Protein AF-A0A9X3L5N3-F1 (afdb_monomer)

Organism: NCBI:txid126157

Foldseek 3Di:
DDDDDDDDDDDDDDPDDDDDDDDDDDDDDDDDPVVVVVVVVVVVVVVVVVVVVVVVVVVVVVVVVVVVVVVVVVVPDDDPDPDDPPPDPPPPQQKKFFQAWWFFFADADPPGDTPDIDGGQDIWGFPDWDQDPVGIWTFTDPDPPDIGITGPVRIGSDRDDDPDFQKKFFQAWWFFFAADDPPGDGPDIDGHGFIWTFDAWDQDPVRWIWTFTAHPVRDTGITTPVRIDTD

InterPro domains:
  IPR003646 SH3-like domain, bacterial-type [PF08239] (101-156)
  IPR003646 SH3-like domain, bacterial-type [PF08239] (174-225)
  IPR003646 SH3-like domain, bacterial-type [PS51781] (91-159)
  IPR003646 SH3-like domain, bacterial-type [PS51781] (164-231)
  IPR003646 SH3-like domain, bacterial-type [SM00287] (92-159)
  IPR003646 SH3-like domain, bacterial-type [SM00287] (164-231)
  IPR052354 Bacterial Cell Wall Dynamics Protein [PTHR34408] (85-225)

Radius of gyration: 33.22 Å; Cα contacts (8 Å, |Δi|>4): 343; chains: 1; bounding box: 112×78×60 Å

Mean predicted aligned error: 18.9 Å

Nearest PDB structures (foldseek):
  6biq-assembly4_C  TM=4.479E-01  e=6.828E-06  Trichomonas vaginalis
  6hq9-assembly1_A  TM=6.298E-01  e=2.154E-01  Homo sapiens
  6hq9-assembly2_B  TM=6.489E-01  e=4.400E-01  Homo sapiens
  7r0w-assembly1_V  TM=5.333E-01  e=2.641E-01  Synechocystis
  7syx-assembly1_F  TM=2.865E-01  e=2.047E-01  Oryctolagus cuniculus

Sequence (231 aa):
MKKKLLATVGAVLGLSLLLTINAPTSTKADSNLLLASVEWVQAQLSPLQTKVTSLEKQLAAQDATIKQLQKAVAEGGNVVVTPPTTEPSTETPAVVYTTTSAKVHSGATRNYKVLSTIAANKGLTVIGQHKGADGVWYRVEVSSTVKGWIFSNDVSTTKPSEFIPSKVVTKQATNVRKGATTNYKSLETVAKGSTLTYLGSFKNANGETWYNVQTPKGTKGWVLSTLTEVK

pLDDT: mean 76.38, std 22.47, range [32.06, 98.5]

Solvent-accessible surface area (backbone atoms only — not comparable to full-atom values): 13998 Å² total; per-residue (Å²): 138,90,89,80,89,85,88,84,89,81,83,89,80,82,85,79,83,85,79,88,79,86,78,87,84,89,80,92,78,84,89,56,72,69,59,55,51,50,52,52,50,48,63,63,43,52,63,51,52,52,48,49,58,51,51,53,53,50,51,54,52,49,51,54,50,51,54,52,51,54,52,54,65,74,68,73,70,89,76,85,73,73,72,78,82,73,73,76,80,78,74,75,62,63,44,36,17,22,74,41,74,28,60,25,11,72,37,83,46,90,87,37,60,74,76,46,75,44,57,53,67,40,78,32,46,39,81,48,72,46,81,49,97,94,46,47,21,35,31,30,48,81,48,100,87,43,68,31,17,33,51,50,88,47,38,33,76,60,78,71,79,78,89,71,63,55,26,32,36,25,75,38,70,44,53,32,11,73,37,73,50,89,85,38,59,71,76,45,78,43,56,53,68,41,71,25,39,43,73,48,73,48,68,37,98,87,70,49,49,20,33,32,31,32,41,92,88,65,55,70,28,16,34,54,44,92,48,37,44,79,73

Structure (mmCIF, N/CA/C/O backbone):
data_AF-A0A9X3L5N3-F1
#
_entry.id   AF-A0A9X3L5N3-F1
#
loop_
_atom_site.group_PDB
_atom_site.id
_atom_site.type_symbol
_atom_site.label_atom_id
_atom_site.label_alt_id
_atom_site.label_comp_id
_atom_site.label_asym_id
_atom_site.label_entity_id
_atom_site.label_seq_id
_atom_site.pdbx_PDB_ins_code
_atom_site.Cartn_x
_atom_site.Cartn_y
_atom_site.Cartn_z
_atom_site.occupancy
_atom_site.B_iso_or_equiv
_atom_site.auth_seq_id
_atom_site.auth_comp_id
_atom_site.auth_asym_id
_atom_site.auth_atom_id
_atom_site.pdbx_PDB_model_num
ATOM 1 N N . MET A 1 1 ? 91.039 -6.178 -18.180 1.00 40.31 1 MET A N 1
ATOM 2 C CA . MET A 1 1 ? 90.194 -5.218 -17.431 1.00 40.31 1 MET A CA 1
ATOM 3 C C . MET A 1 1 ? 89.165 -5.994 -16.618 1.00 40.31 1 MET A C 1
ATOM 5 O O . MET A 1 1 ? 88.685 -7.016 -17.084 1.00 40.31 1 MET A O 1
ATOM 9 N N . LYS A 1 2 ? 88.924 -5.566 -15.374 1.00 43.56 2 LYS A N 1
ATOM 10 C CA . LYS A 1 2 ? 88.042 -6.196 -14.374 1.00 43.56 2 LYS A CA 1
ATOM 11 C C . LYS A 1 2 ? 86.585 -5.739 -14.540 1.00 43.56 2 LYS A C 1
ATOM 13 O O . LYS A 1 2 ? 86.388 -4.589 -14.924 1.00 43.56 2 LYS A O 1
ATOM 18 N N . LYS A 1 3 ? 85.658 -6.577 -14.040 1.00 37.59 3 LYS A N 1
ATOM 19 C CA . LYS A 1 3 ? 84.393 -6.304 -13.294 1.00 37.59 3 LYS A CA 1
ATOM 20 C C . LYS A 1 3 ? 83.224 -7.101 -13.892 1.00 37.59 3 LYS A C 1
ATOM 22 O O . LYS A 1 3 ? 83.106 -7.128 -15.102 1.00 37.59 3 LYS A O 1
ATOM 27 N N . LYS A 1 4 ? 82.270 -7.681 -13.161 1.00 38.84 4 LYS A N 1
ATOM 28 C CA . LYS A 1 4 ? 82.084 -8.228 -11.797 1.00 38.84 4 LYS A CA 1
ATOM 29 C C . LYS A 1 4 ? 80.662 -8.852 -11.834 1.00 38.84 4 LYS A C 1
ATOM 31 O O . LYS A 1 4 ? 79.849 -8.440 -12.650 1.00 38.84 4 LYS A O 1
ATOM 36 N N . LEU A 1 5 ? 80.414 -9.837 -10.970 1.00 42.66 5 LEU A N 1
ATOM 37 C CA . LEU A 1 5 ? 79.157 -10.571 -10.740 1.00 42.66 5 LEU A CA 1
ATOM 38 C C . LEU A 1 5 ? 77.890 -9.692 -10.607 1.00 42.66 5 LEU A C 1
ATOM 40 O O . LEU A 1 5 ? 78.001 -8.577 -10.107 1.00 42.66 5 LEU A O 1
ATOM 44 N N . LEU A 1 6 ? 76.697 -10.257 -10.866 1.00 33.88 6 LEU A N 1
ATOM 45 C CA . LEU A 1 6 ? 75.734 -10.643 -9.809 1.00 33.88 6 LEU A CA 1
ATOM 46 C C . LEU A 1 6 ? 74.521 -11.427 -10.355 1.00 33.88 6 LEU A C 1
ATOM 48 O O . LEU A 1 6 ? 73.944 -11.086 -11.381 1.00 33.88 6 LEU A O 1
ATOM 52 N N . ALA A 1 7 ? 74.153 -12.473 -9.615 1.00 40.75 7 ALA A N 1
ATOM 53 C CA . ALA A 1 7 ? 72.951 -13.282 -9.767 1.00 40.75 7 ALA A CA 1
ATOM 54 C C . ALA A 1 7 ? 71.719 -12.575 -9.179 1.00 40.75 7 ALA A C 1
ATOM 56 O O . ALA A 1 7 ? 71.846 -11.789 -8.238 1.00 40.75 7 ALA A O 1
ATOM 57 N N . THR A 1 8 ? 70.519 -12.923 -9.645 1.00 33.66 8 THR A N 1
ATOM 58 C CA . THR A 1 8 ? 69.309 -12.808 -8.819 1.00 33.66 8 THR A CA 1
ATOM 59 C C . THR A 1 8 ? 68.267 -13.842 -9.225 1.00 33.66 8 THR A C 1
ATOM 61 O O . THR A 1 8 ? 67.919 -14.008 -10.389 1.00 33.66 8 THR A O 1
ATOM 64 N N . VAL A 1 9 ? 67.846 -14.572 -8.200 1.00 35.25 9 VAL A N 1
ATOM 65 C CA . VAL A 1 9 ? 66.869 -15.652 -8.154 1.00 35.25 9 VAL A CA 1
ATOM 66 C C . VAL A 1 9 ? 65.458 -15.064 -8.216 1.00 35.25 9 VAL A C 1
ATOM 68 O O . VAL A 1 9 ? 65.175 -14.085 -7.533 1.00 35.25 9 VAL A O 1
ATOM 71 N N . GLY A 1 10 ? 64.562 -15.695 -8.973 1.00 33.81 10 GLY A N 1
ATOM 72 C CA . GLY A 1 10 ? 63.120 -15.456 -8.914 1.00 33.81 10 GLY A CA 1
ATOM 73 C C . GLY A 1 10 ? 62.388 -16.780 -9.101 1.00 33.81 10 GLY A C 1
ATOM 74 O O . GLY A 1 10 ? 62.382 -17.333 -10.194 1.00 33.81 10 GLY A O 1
ATOM 75 N N . ALA A 1 11 ? 61.874 -17.323 -8.001 1.00 34.25 11 ALA A N 1
ATOM 76 C CA . ALA A 1 11 ? 61.362 -18.679 -7.877 1.00 34.25 11 ALA A CA 1
ATOM 77 C C . ALA A 1 11 ? 60.021 -18.917 -8.593 1.00 34.25 11 ALA A C 1
ATOM 79 O O . ALA A 1 11 ? 59.138 -18.063 -8.642 1.00 34.25 11 ALA A O 1
ATOM 80 N N . VAL A 1 12 ? 59.892 -20.149 -9.080 1.00 39.22 12 VAL A N 1
ATOM 81 C CA . VAL A 1 12 ? 58.689 -20.818 -9.578 1.00 39.22 12 VAL A CA 1
ATOM 82 C C . VAL A 1 12 ? 57.703 -21.050 -8.432 1.00 39.22 12 VAL A C 1
ATOM 84 O O . VAL A 1 12 ? 58.060 -21.718 -7.470 1.00 39.22 12 VAL A O 1
ATOM 87 N N . LEU A 1 13 ? 56.453 -20.603 -8.579 1.00 33.28 13 LEU A N 1
ATOM 88 C CA . LEU A 1 13 ? 55.283 -21.186 -7.905 1.00 33.28 13 LEU A CA 1
ATOM 89 C C . LEU A 1 13 ? 54.068 -21.114 -8.846 1.00 33.28 13 LEU A C 1
ATOM 91 O O . LEU A 1 13 ? 53.154 -20.314 -8.670 1.00 33.28 13 LEU A O 1
ATOM 95 N N . GLY A 1 14 ? 54.078 -21.950 -9.885 1.00 34.94 14 GLY A N 1
ATOM 96 C CA . GLY A 1 14 ? 52.872 -22.272 -10.645 1.00 34.94 14 GLY A CA 1
ATOM 97 C C . GLY A 1 14 ? 52.07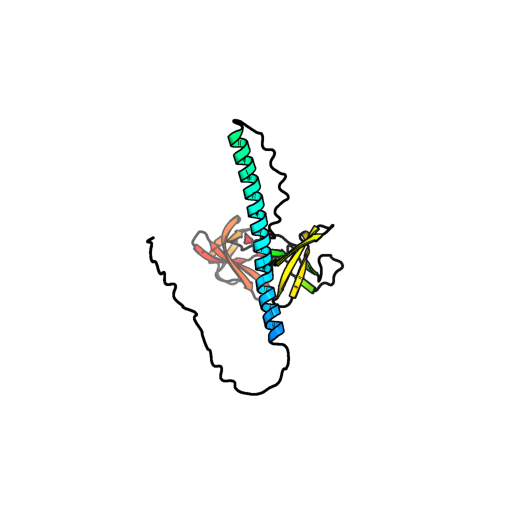8 -23.332 -9.886 1.00 34.94 14 GLY A C 1
ATOM 98 O O . GLY A 1 14 ? 52.455 -24.503 -9.894 1.00 34.94 14 GLY A O 1
ATOM 99 N N . LEU A 1 15 ? 51.001 -22.926 -9.212 1.00 33.75 15 LEU A N 1
ATOM 100 C CA . LEU A 1 15 ? 50.034 -23.839 -8.600 1.00 33.75 15 LEU A CA 1
ATOM 101 C C . LEU A 1 15 ? 49.315 -24.614 -9.722 1.00 33.75 15 LEU A C 1
ATOM 103 O O . LEU A 1 15 ? 48.380 -24.115 -10.344 1.00 33.75 15 LEU A O 1
ATOM 107 N N . SER A 1 16 ? 49.780 -25.825 -10.018 1.00 38.81 16 SER A N 1
ATOM 108 C CA . SER A 1 16 ? 49.109 -26.762 -10.921 1.00 38.81 16 SER A CA 1
ATOM 109 C C . SER A 1 16 ? 48.146 -27.619 -10.101 1.00 38.81 16 SER A C 1
ATOM 111 O O . SER A 1 16 ? 48.544 -28.569 -9.433 1.00 38.81 16 SER A O 1
ATOM 113 N N . LEU A 1 17 ? 46.862 -27.258 -10.117 1.00 33.38 17 LEU A N 1
ATOM 114 C CA . LEU A 1 17 ? 45.804 -28.053 -9.500 1.00 33.38 17 LEU A CA 1
ATOM 115 C C . LEU A 1 17 ? 45.248 -29.035 -10.545 1.00 33.38 17 LEU A C 1
ATOM 117 O O . LEU A 1 17 ? 44.394 -28.683 -11.356 1.00 33.38 17 LEU A O 1
ATOM 121 N N . LEU A 1 18 ? 45.767 -30.264 -10.548 1.00 38.31 18 LEU A N 1
ATOM 122 C CA . LEU A 1 18 ? 45.193 -31.398 -11.276 1.00 38.31 18 LEU A CA 1
ATOM 123 C C . LEU A 1 18 ? 44.013 -31.959 -10.467 1.00 38.31 18 LEU A C 1
ATOM 125 O O . LEU A 1 18 ? 44.212 -32.525 -9.396 1.00 38.31 18 LEU A O 1
ATOM 129 N N . LEU A 1 19 ? 42.791 -31.810 -10.981 1.00 32.56 19 LEU A N 1
ATOM 130 C CA . LEU A 1 19 ? 41.595 -32.478 -10.458 1.00 32.56 19 LEU A CA 1
ATOM 131 C C . LEU A 1 19 ? 41.229 -33.634 -11.394 1.00 32.56 19 LEU A C 1
ATOM 133 O O . LEU A 1 19 ? 40.809 -33.420 -12.530 1.00 32.56 19 LEU A O 1
ATOM 137 N N . THR A 1 20 ? 41.399 -34.866 -10.920 1.00 36.16 20 THR A N 1
ATOM 138 C CA . THR A 1 20 ? 40.907 -36.078 -11.581 1.00 36.16 20 THR A CA 1
ATOM 139 C C . THR A 1 20 ? 39.416 -36.252 -11.283 1.00 36.16 20 THR A C 1
ATOM 141 O O . THR A 1 20 ? 39.016 -36.441 -10.136 1.00 36.16 20 THR A O 1
ATOM 144 N N . ILE A 1 21 ? 38.574 -36.187 -12.317 1.00 40.00 21 ILE A N 1
ATOM 145 C CA . ILE A 1 21 ? 37.133 -36.452 -12.215 1.00 40.00 21 ILE A CA 1
ATOM 146 C C . ILE A 1 21 ? 36.821 -37.879 -12.678 1.00 40.00 21 ILE A C 1
ATOM 148 O O . ILE A 1 21 ? 36.990 -38.224 -13.844 1.00 40.00 21 ILE A O 1
ATOM 152 N N . ASN A 1 22 ? 36.346 -38.707 -11.747 1.00 39.34 22 ASN A N 1
ATOM 153 C CA . ASN A 1 22 ? 35.725 -39.999 -12.036 1.00 39.34 22 ASN A CA 1
ATOM 154 C C . ASN A 1 22 ? 34.299 -39.749 -12.556 1.00 39.34 22 ASN A C 1
ATOM 156 O O . ASN A 1 22 ? 33.473 -39.190 -11.834 1.00 39.34 22 ASN A O 1
ATOM 160 N N . ALA A 1 23 ? 33.998 -40.160 -13.789 1.00 32.06 23 ALA A N 1
ATOM 161 C CA . ALA A 1 23 ? 32.665 -40.036 -14.379 1.00 32.06 23 ALA A CA 1
ATOM 162 C C . ALA A 1 23 ? 31.867 -41.348 -14.243 1.00 32.06 23 ALA A C 1
ATOM 164 O O . ALA A 1 23 ? 32.373 -42.392 -14.661 1.00 32.06 23 ALA A O 1
ATOM 165 N N . PRO A 1 24 ? 30.610 -41.337 -13.756 1.00 32.31 24 PRO A N 1
ATOM 166 C CA . PRO A 1 24 ? 29.646 -42.360 -14.129 1.00 32.31 24 PRO A CA 1
ATOM 167 C C . PRO A 1 24 ? 29.115 -42.058 -15.537 1.00 32.31 24 PRO A C 1
ATOM 169 O O . PRO A 1 24 ? 28.752 -40.931 -15.876 1.00 32.31 24 PRO A O 1
ATOM 172 N N . THR A 1 25 ? 29.114 -43.081 -16.381 1.00 46.72 25 THR A N 1
ATOM 173 C CA . THR A 1 25 ? 28.708 -43.014 -17.782 1.00 46.72 25 THR A CA 1
ATOM 174 C C . THR A 1 25 ? 27.193 -42.983 -17.966 1.00 46.72 25 THR A C 1
ATOM 176 O O . THR A 1 25 ? 26.470 -43.731 -17.314 1.00 46.72 25 THR A O 1
ATOM 179 N N . SER A 1 26 ? 26.795 -42.272 -19.026 1.00 43.69 26 SER A N 1
ATOM 180 C CA . SER A 1 26 ? 25.607 -42.498 -19.864 1.00 43.69 26 SER A CA 1
ATOM 181 C C . SER A 1 26 ? 24.351 -41.681 -19.536 1.00 43.69 26 SER A C 1
ATOM 183 O O . SER A 1 26 ? 23.516 -42.055 -18.721 1.00 43.69 26 SER A O 1
ATOM 185 N N . THR A 1 27 ? 24.154 -40.588 -20.276 1.00 38.34 27 THR A N 1
ATOM 186 C CA . THR A 1 27 ? 23.177 -40.535 -21.386 1.00 38.34 27 THR A CA 1
ATOM 187 C C . THR A 1 27 ? 23.422 -39.273 -22.226 1.00 38.34 27 THR A C 1
ATOM 189 O O . THR A 1 27 ? 23.754 -38.214 -21.703 1.00 38.34 27 THR A O 1
ATOM 192 N N . LYS A 1 28 ? 23.359 -39.419 -23.554 1.00 49.09 28 LYS A N 1
ATOM 193 C CA . LYS A 1 28 ? 23.751 -38.413 -24.554 1.00 49.09 28 LYS A CA 1
ATOM 194 C C . LYS A 1 28 ? 22.892 -37.142 -24.509 1.00 49.09 28 LYS A C 1
ATOM 196 O O . LYS A 1 28 ? 21.680 -37.213 -24.682 1.00 49.09 28 LYS A O 1
ATOM 201 N N . ALA A 1 29 ? 23.560 -35.993 -24.441 1.00 38.66 29 ALA A N 1
ATOM 202 C CA . ALA A 1 29 ? 23.128 -34.728 -25.031 1.00 38.66 29 ALA A CA 1
ATOM 203 C C . ALA A 1 29 ? 24.388 -34.064 -25.601 1.00 38.66 29 ALA A 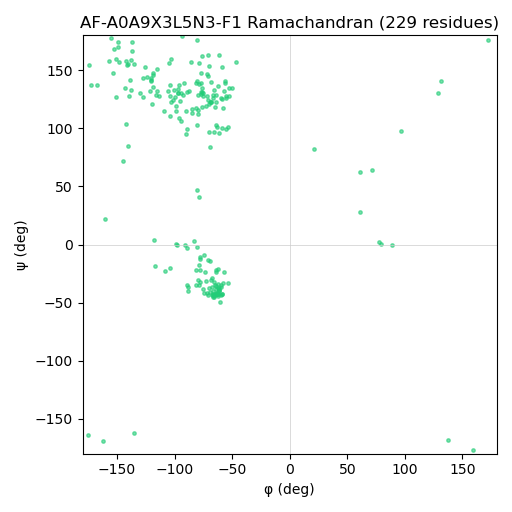C 1
ATOM 205 O O . ALA A 1 29 ? 25.099 -33.319 -24.927 1.00 38.66 29 ALA A O 1
ATOM 206 N N . ASP A 1 30 ? 24.726 -34.465 -26.823 1.00 47.56 30 ASP A N 1
ATOM 207 C CA . ASP A 1 30 ? 25.913 -34.009 -27.527 1.00 47.56 30 ASP A CA 1
ATOM 208 C C . ASP A 1 30 ? 25.780 -32.519 -27.894 1.00 47.56 30 ASP A C 1
ATOM 210 O O . ASP A 1 30 ? 24.737 -32.050 -28.351 1.00 47.56 30 ASP A O 1
ATOM 214 N N . SER A 1 31 ? 26.894 -31.795 -27.739 1.00 43.38 31 SER A N 1
ATOM 215 C CA . SER A 1 31 ? 27.199 -30.475 -28.320 1.00 43.38 31 SER A CA 1
ATOM 216 C C . SER A 1 31 ? 26.467 -29.228 -27.786 1.00 43.38 31 SER A C 1
ATOM 218 O O . SER A 1 31 ? 25.810 -28.533 -28.549 1.00 43.38 31 SER A O 1
ATOM 220 N N . ASN A 1 32 ? 26.665 -28.846 -26.510 1.00 47.66 32 ASN A N 1
ATOM 221 C CA . ASN A 1 32 ? 26.596 -27.412 -26.136 1.00 47.66 32 ASN A CA 1
ATOM 222 C C . ASN A 1 32 ? 27.271 -26.971 -24.815 1.00 47.66 32 ASN A C 1
ATOM 224 O O . ASN A 1 32 ? 26.932 -25.929 -24.261 1.00 47.66 32 ASN A O 1
ATOM 228 N N . LEU A 1 33 ? 28.239 -27.719 -24.276 1.00 47.22 33 LEU A N 1
ATOM 229 C CA . LEU A 1 33 ? 28.876 -27.334 -23.001 1.00 47.22 33 LEU A CA 1
ATOM 230 C C . LEU A 1 33 ? 29.923 -26.215 -23.149 1.00 47.22 33 LEU A C 1
ATOM 232 O O . LEU A 1 33 ? 30.071 -25.381 -22.255 1.00 47.22 33 LEU A 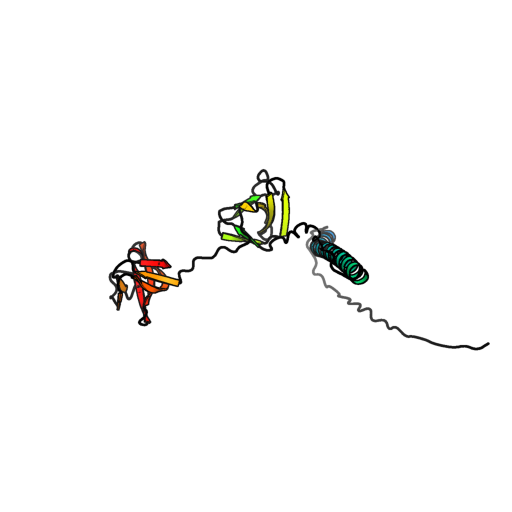O 1
ATOM 236 N N . LEU A 1 34 ? 30.621 -26.159 -24.289 1.00 44.66 34 LEU A N 1
ATOM 237 C CA . LEU A 1 34 ? 31.645 -25.139 -24.548 1.00 44.66 34 LEU A CA 1
ATOM 238 C C . LEU A 1 34 ? 31.040 -23.766 -24.880 1.00 44.66 34 LEU A C 1
ATOM 240 O O . LEU A 1 34 ? 31.544 -22.757 -24.399 1.00 44.66 34 LEU A O 1
ATOM 244 N N . LEU A 1 35 ? 29.937 -23.716 -25.633 1.00 45.53 35 LEU A N 1
ATOM 245 C CA . LEU A 1 35 ? 29.289 -22.453 -26.005 1.00 45.53 35 LEU A CA 1
ATOM 246 C C . LEU A 1 35 ? 28.528 -21.837 -24.823 1.00 45.53 35 LEU A C 1
ATOM 248 O O . LEU A 1 35 ? 28.676 -20.647 -24.565 1.00 45.53 35 LEU A O 1
ATOM 252 N N . ALA A 1 36 ? 27.816 -22.656 -24.036 1.00 46.75 36 ALA A N 1
ATOM 253 C CA . ALA A 1 36 ? 27.128 -22.195 -22.828 1.00 46.75 36 ALA A CA 1
ATOM 254 C C . ALA A 1 36 ? 28.102 -21.642 -21.769 1.00 46.75 36 ALA A C 1
ATOM 256 O O . ALA A 1 36 ? 27.780 -20.674 -21.085 1.00 46.75 36 ALA A O 1
ATOM 257 N N . SER A 1 37 ? 29.312 -22.209 -21.662 1.00 56.59 37 SER A N 1
ATOM 258 C CA . SER A 1 37 ? 30.355 -21.694 -20.762 1.00 56.59 37 SER A CA 1
ATOM 259 C C . SER A 1 37 ? 30.910 -20.347 -21.239 1.00 56.59 37 SER A C 1
ATOM 261 O O . SER A 1 37 ? 31.096 -19.443 -20.429 1.00 56.59 37 SER A O 1
ATOM 263 N N . VAL A 1 38 ? 31.133 -20.173 -22.547 1.00 60.59 38 VAL A N 1
ATOM 264 C CA . VAL A 1 38 ? 31.649 -18.916 -23.120 1.00 60.59 38 VAL A CA 1
ATOM 265 C C . VAL A 1 38 ? 30.600 -17.803 -23.082 1.00 60.59 38 VAL A C 1
ATOM 267 O O . VAL A 1 38 ? 30.926 -16.692 -22.676 1.00 60.59 38 VAL A O 1
ATOM 270 N N . GLU A 1 39 ? 29.341 -18.080 -23.425 1.00 60.44 39 GLU A N 1
ATOM 271 C CA . GLU A 1 39 ? 28.262 -17.083 -23.364 1.00 60.44 39 GLU A CA 1
ATOM 272 C C . GLU A 1 39 ? 27.936 -16.667 -21.924 1.00 60.44 39 GLU A C 1
ATOM 274 O O . GLU A 1 39 ? 27.696 -15.486 -21.664 1.00 60.44 39 GLU A O 1
ATOM 279 N N . TRP A 1 40 ? 27.993 -17.601 -20.967 1.00 64.06 40 TRP A N 1
ATOM 280 C CA . TRP A 1 40 ? 27.810 -17.290 -19.548 1.00 64.06 40 TRP A CA 1
ATOM 281 C C . TRP A 1 40 ? 28.944 -16.416 -19.004 1.00 64.0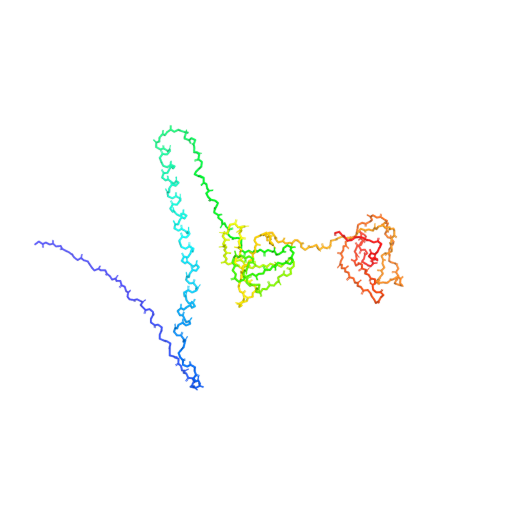6 40 TRP A C 1
ATOM 283 O O . TRP A 1 40 ? 28.683 -15.403 -18.351 1.00 64.06 40 TRP A O 1
ATOM 293 N N . VAL A 1 41 ? 30.198 -16.753 -19.322 1.00 61.03 41 VAL A N 1
ATOM 294 C CA . VAL A 1 41 ? 31.360 -15.932 -18.948 1.00 61.03 41 VAL A CA 1
ATOM 295 C C . VAL A 1 41 ? 31.274 -14.553 -19.613 1.00 61.03 41 VAL A C 1
ATOM 297 O O . VAL A 1 41 ? 31.459 -13.538 -18.942 1.00 61.03 41 VAL A O 1
ATOM 300 N N . GLN A 1 42 ? 30.888 -14.479 -20.888 1.00 57.94 42 GLN A N 1
ATOM 301 C CA . GLN A 1 42 ? 30.711 -13.214 -21.607 1.00 57.94 42 GLN A CA 1
ATOM 302 C C . GLN A 1 42 ? 29.585 -12.353 -21.008 1.00 57.94 42 GLN A C 1
ATOM 304 O O . GLN A 1 42 ? 29.713 -11.127 -20.922 1.00 57.94 42 GLN A O 1
ATOM 309 N N . ALA A 1 43 ? 28.505 -12.975 -20.526 1.00 61.31 43 ALA A N 1
ATOM 310 C CA . ALA A 1 43 ? 27.424 -12.291 -19.818 1.00 61.31 43 ALA A CA 1
ATOM 311 C C . ALA A 1 43 ? 27.859 -11.732 -18.451 1.00 61.31 43 ALA A C 1
ATOM 313 O O . ALA A 1 43 ? 27.327 -10.709 -18.023 1.00 61.31 43 ALA A O 1
ATOM 314 N N . GLN A 1 44 ? 28.839 -12.353 -17.785 1.00 54.81 44 GLN A N 1
ATOM 315 C CA . GLN A 1 44 ? 29.455 -11.821 -16.560 1.00 54.81 44 GLN A CA 1
ATOM 316 C C . GLN A 1 44 ? 30.507 -10.733 -16.854 1.00 54.81 44 GLN A C 1
ATOM 318 O O . GLN A 1 44 ? 30.665 -9.800 -16.066 1.00 54.81 44 GLN A O 1
ATOM 323 N N . LEU A 1 45 ? 31.197 -10.804 -18.000 1.00 54.66 45 LEU A N 1
ATOM 324 C CA . LEU A 1 45 ? 32.198 -9.815 -18.422 1.00 54.66 45 LEU A CA 1
ATOM 325 C C . LEU A 1 45 ? 31.598 -8.529 -19.002 1.00 54.66 45 LEU A C 1
ATOM 327 O O . LEU A 1 45 ? 32.145 -7.455 -18.761 1.00 54.66 45 LEU A O 1
ATOM 331 N N . SER A 1 46 ? 30.476 -8.597 -19.722 1.00 65.19 46 SER A N 1
ATOM 332 C CA . SER A 1 46 ? 29.880 -7.418 -20.384 1.00 65.19 46 SER A CA 1
ATOM 333 C C . SER A 1 46 ? 29.529 -6.277 -19.402 1.00 65.19 46 SER A C 1
ATOM 335 O O . SER A 1 46 ? 29.846 -5.114 -19.683 1.00 65.19 46 SER A O 1
ATOM 337 N N . PRO A 1 47 ? 28.944 -6.553 -18.213 1.00 66.06 47 PRO A N 1
ATOM 338 C CA . PRO A 1 47 ? 28.713 -5.526 -17.196 1.00 66.06 47 PRO A CA 1
ATOM 339 C C . PRO A 1 47 ? 30.011 -4.936 -16.635 1.00 66.06 47 PRO A C 1
ATOM 341 O O . PRO A 1 47 ? 30.060 -3.747 -16.323 1.00 66.06 47 PRO A O 1
ATOM 344 N N . LEU A 1 48 ? 31.067 -5.746 -16.509 1.00 67.12 48 LEU A N 1
ATOM 345 C CA . LEU A 1 48 ? 32.370 -5.288 -16.026 1.00 67.12 48 LEU A CA 1
ATOM 346 C C . LEU A 1 48 ? 33.071 -4.413 -17.069 1.00 67.12 48 LEU A C 1
ATOM 348 O O . LEU A 1 48 ? 33.569 -3.352 -16.712 1.00 67.12 48 LEU A O 1
ATOM 352 N N . GLN A 1 49 ? 33.022 -4.782 -18.349 1.00 64.69 49 GLN A N 1
ATOM 353 C CA . GLN A 1 49 ? 33.530 -3.963 -19.457 1.00 64.69 49 GLN A CA 1
ATOM 354 C C . GLN A 1 49 ? 32.826 -2.603 -19.512 1.00 64.69 49 GLN A C 1
ATOM 356 O O . GLN A 1 49 ? 33.480 -1.571 -19.614 1.00 64.69 49 GLN A O 1
ATOM 361 N N . THR A 1 50 ? 31.503 -2.587 -19.324 1.00 65.81 50 THR A N 1
ATOM 362 C CA . THR A 1 50 ? 30.720 -1.341 -19.269 1.00 65.81 50 THR A CA 1
ATOM 363 C C . THR A 1 50 ? 31.154 -0.448 -18.101 1.00 65.81 50 THR A C 1
ATOM 365 O O . THR A 1 50 ? 31.315 0.763 -18.263 1.00 65.81 50 THR A O 1
ATOM 368 N N . LYS A 1 51 ? 31.384 -1.038 -16.919 1.00 70.56 51 LYS A N 1
ATOM 369 C CA . LYS A 1 51 ? 31.901 -0.307 -15.753 1.00 70.56 51 LYS A CA 1
ATOM 370 C C . LYS A 1 51 ? 33.307 0.236 -15.998 1.00 70.56 51 LYS A C 1
ATOM 372 O O . LYS A 1 51 ? 33.559 1.381 -15.645 1.00 70.56 51 LYS A O 1
ATOM 377 N N . VAL A 1 52 ? 34.192 -0.545 -16.617 1.00 75.19 52 VAL A N 1
ATOM 378 C CA . VAL A 1 52 ? 35.557 -0.113 -16.958 1.00 75.19 52 VAL A CA 1
ATOM 379 C C . VAL A 1 52 ? 35.518 1.086 -17.903 1.00 75.19 52 VAL A C 1
ATOM 381 O O . VAL A 1 52 ? 36.089 2.118 -17.568 1.00 75.19 52 VAL A O 1
ATOM 384 N N . THR A 1 53 ? 34.742 1.031 -18.989 1.00 67.62 53 THR A N 1
ATOM 385 C CA . THR A 1 53 ? 34.592 2.172 -19.912 1.00 67.62 53 THR A CA 1
ATOM 386 C C . THR A 1 53 ? 34.019 3.415 -19.218 1.00 67.62 53 THR A C 1
ATOM 388 O O . THR A 1 53 ? 34.420 4.543 -19.506 1.00 67.62 53 THR A O 1
ATOM 391 N N . SER A 1 54 ? 33.097 3.236 -18.266 1.00 67.44 54 SER A N 1
ATOM 392 C CA . SER A 1 54 ? 32.561 4.345 -17.468 1.00 67.44 54 SER A CA 1
ATOM 393 C C . SER A 1 54 ? 33.611 4.959 -16.536 1.00 67.44 54 SER A C 1
ATOM 395 O O . SER A 1 54 ? 33.690 6.183 -16.431 1.00 67.44 54 SER A O 1
ATOM 397 N N . LEU A 1 55 ? 34.411 4.129 -15.863 1.00 74.44 55 LEU A N 1
ATOM 398 C CA . LEU A 1 55 ? 35.480 4.577 -14.967 1.00 74.44 55 LEU A CA 1
ATOM 399 C C . LEU A 1 55 ? 36.600 5.283 -15.742 1.00 74.44 55 LEU A C 1
ATOM 401 O O . LEU A 1 55 ? 37.075 6.328 -15.307 1.00 74.44 55 LEU A O 1
ATOM 405 N N . GLU A 1 56 ? 36.968 4.775 -16.919 1.00 71.94 56 GLU A N 1
ATOM 406 C CA . GLU A 1 56 ? 37.932 5.418 -17.823 1.00 71.94 56 GLU A CA 1
ATOM 407 C C . GLU A 1 56 ? 37.451 6.809 -18.254 1.00 71.94 56 GLU A C 1
ATOM 409 O O . GLU A 1 56 ? 38.212 7.779 -18.208 1.00 71.94 56 GLU A O 1
ATOM 414 N N . LYS A 1 57 ? 36.162 6.944 -18.595 1.00 71.44 57 LYS A N 1
ATOM 415 C CA . LYS A 1 57 ? 35.564 8.246 -18.924 1.00 71.44 57 LYS A CA 1
ATOM 416 C C . LYS A 1 57 ? 35.575 9.205 -17.726 1.00 71.44 57 LYS A C 1
ATOM 418 O O . LYS A 1 57 ? 35.812 10.399 -17.910 1.00 71.44 57 LYS A O 1
ATOM 423 N N . GLN A 1 58 ? 35.340 8.705 -16.511 1.00 68.88 58 GLN A N 1
ATOM 424 C CA . GLN A 1 58 ? 35.423 9.513 -15.288 1.00 68.88 58 GLN A CA 1
ATOM 425 C C . GLN A 1 58 ? 36.852 9.981 -15.000 1.00 68.88 58 GLN A C 1
ATOM 427 O O . GLN A 1 58 ? 37.045 11.153 -14.677 1.00 68.88 58 GLN A O 1
ATOM 432 N N . LEU A 1 59 ? 37.846 9.106 -15.164 1.00 70.31 59 LEU A N 1
ATOM 433 C CA . LEU A 1 59 ? 39.252 9.456 -14.968 1.00 70.31 59 LEU A CA 1
ATOM 434 C C . LEU A 1 59 ? 39.698 10.529 -15.974 1.00 70.31 59 LEU A C 1
ATOM 436 O O . LEU A 1 59 ? 40.298 11.526 -15.583 1.00 70.31 59 LEU A O 1
ATOM 440 N N . ALA A 1 60 ? 39.296 10.400 -17.243 1.00 71.25 60 ALA A N 1
ATOM 441 C CA . ALA A 1 60 ? 39.577 11.403 -18.272 1.00 71.25 60 ALA A CA 1
ATOM 442 C C . ALA A 1 60 ? 38.954 12.780 -17.955 1.00 71.25 60 ALA A C 1
ATOM 444 O O . ALA A 1 60 ? 39.567 13.819 -18.210 1.00 71.25 60 ALA A O 1
ATOM 445 N N . ALA A 1 61 ? 37.752 12.806 -17.370 1.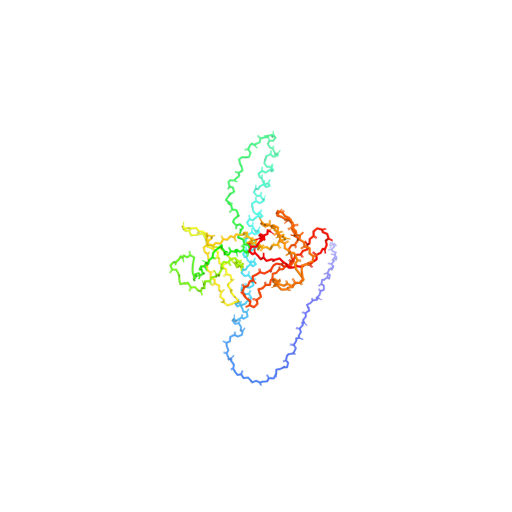00 69.75 61 ALA A N 1
ATOM 446 C CA . ALA A 1 61 ? 37.105 14.046 -16.937 1.00 69.75 61 ALA A CA 1
ATOM 447 C C . ALA A 1 61 ? 37.800 14.679 -15.714 1.00 69.75 61 ALA A C 1
ATOM 449 O O . ALA A 1 61 ? 37.932 15.906 -15.636 1.00 69.75 61 ALA A O 1
ATOM 450 N N . GLN A 1 62 ? 38.285 13.858 -14.776 1.00 67.88 62 GLN A N 1
ATOM 451 C CA . GLN A 1 62 ? 39.078 14.333 -13.639 1.00 67.88 62 GLN A CA 1
ATOM 452 C C . GLN A 1 62 ? 40.420 14.912 -14.092 1.00 67.88 62 GLN A C 1
ATOM 454 O O . GLN A 1 62 ? 40.771 16.009 -13.664 1.00 67.88 62 GLN A O 1
ATOM 459 N N . ASP A 1 63 ? 41.116 14.256 -15.021 1.00 69.44 63 ASP A N 1
ATOM 460 C CA . ASP A 1 63 ? 42.375 14.756 -15.586 1.00 69.44 63 ASP A CA 1
ATOM 461 C C . ASP A 1 63 ? 42.198 16.095 -16.310 1.00 69.44 63 ASP A C 1
ATOM 463 O O . ASP A 1 63 ? 43.038 16.992 -16.193 1.00 69.44 63 ASP A O 1
ATOM 467 N N . ALA A 1 64 ? 41.090 16.268 -17.037 1.00 69.25 64 ALA A N 1
ATOM 468 C CA . ALA A 1 64 ? 40.755 17.543 -17.668 1.00 69.25 64 ALA A CA 1
ATOM 469 C C . ALA A 1 64 ? 40.527 18.651 -16.624 1.00 69.25 64 ALA A C 1
ATOM 471 O O . ALA A 1 64 ? 41.031 19.764 -16.784 1.00 69.25 64 ALA A O 1
ATOM 472 N N . THR A 1 65 ? 39.838 18.324 -15.528 1.00 68.69 65 THR A N 1
ATOM 473 C CA . THR A 1 65 ? 39.589 19.248 -14.411 1.00 68.69 65 THR A CA 1
ATOM 474 C C . THR A 1 65 ? 40.891 19.625 -13.705 1.00 68.69 65 THR A C 1
ATOM 476 O O . THR A 1 65 ? 41.145 20.802 -13.462 1.00 68.69 65 THR A O 1
ATOM 479 N N . ILE A 1 66 ? 41.759 18.650 -13.426 1.00 70.19 66 ILE A N 1
ATOM 480 C CA . ILE A 1 66 ? 43.058 18.882 -12.783 1.00 70.19 66 ILE A CA 1
ATOM 481 C C . ILE A 1 66 ? 43.935 19.778 -13.662 1.00 70.19 66 ILE A C 1
ATOM 483 O O . ILE A 1 66 ? 44.499 20.744 -13.154 1.00 70.19 66 ILE A O 1
ATOM 487 N N . LYS A 1 67 ? 44.000 19.536 -14.978 1.00 71.88 67 LYS A N 1
ATOM 488 C CA . LYS A 1 67 ? 44.746 20.399 -15.914 1.00 71.88 67 LYS A CA 1
ATOM 489 C C . LYS A 1 67 ? 44.206 21.830 -15.947 1.00 71.88 67 LYS A C 1
ATOM 491 O O . LYS A 1 67 ? 44.988 22.777 -16.007 1.00 71.88 67 LYS A O 1
ATOM 496 N N . GLN A 1 68 ? 42.885 22.001 -15.885 1.00 64.00 68 GLN A N 1
ATOM 497 C CA . GLN A 1 68 ? 42.258 23.324 -15.811 1.00 64.00 68 GLN A CA 1
ATOM 498 C C . GLN A 1 68 ? 42.569 24.038 -14.489 1.00 64.00 68 GLN A C 1
ATOM 500 O O . GLN A 1 68 ? 42.926 25.214 -14.508 1.00 64.00 68 GLN A O 1
ATOM 505 N N . LEU A 1 69 ? 42.507 23.332 -13.356 1.00 63.56 69 LEU A N 1
ATOM 506 C CA . LEU A 1 69 ? 42.870 23.879 -12.046 1.00 63.56 69 LEU A CA 1
ATOM 507 C C . LEU A 1 69 ? 44.360 24.243 -11.975 1.00 63.56 69 LEU A C 1
ATOM 509 O O . LEU A 1 69 ? 44.702 25.317 -11.491 1.00 63.56 69 LEU A O 1
ATOM 513 N N . GLN A 1 70 ? 45.246 23.400 -12.510 1.00 63.53 70 GLN A N 1
ATOM 514 C CA . GLN A 1 70 ? 46.685 23.678 -12.587 1.00 63.53 70 GLN A CA 1
ATOM 515 C C . GLN A 1 70 ? 46.984 24.926 -13.425 1.00 63.53 70 GLN A C 1
ATOM 517 O O . GLN A 1 70 ? 47.816 25.742 -13.031 1.00 63.53 70 GLN A O 1
ATOM 522 N N . LYS A 1 71 ? 46.271 25.115 -14.543 1.00 61.16 71 LYS A N 1
ATOM 523 C CA . LYS A 1 71 ? 46.375 26.326 -15.365 1.00 61.16 71 LYS A CA 1
ATOM 524 C C . LYS A 1 71 ? 45.890 27.573 -14.612 1.00 61.16 71 LYS A C 1
ATOM 526 O O . LYS A 1 71 ? 46.573 28.590 -14.626 1.00 61.16 71 LYS A O 1
ATOM 531 N N . ALA A 1 72 ? 44.770 27.475 -13.895 1.00 54.12 72 ALA A N 1
ATOM 532 C CA . ALA A 1 72 ? 44.228 28.578 -13.098 1.00 54.12 72 ALA A CA 1
ATOM 533 C C . ALA A 1 72 ? 45.139 28.981 -11.920 1.00 54.12 72 ALA A C 1
ATOM 535 O O . ALA A 1 72 ? 45.206 30.155 -11.563 1.00 54.12 72 ALA A O 1
ATOM 536 N N . VAL A 1 73 ? 45.867 28.024 -11.333 1.00 56.91 73 VAL A N 1
ATOM 537 C CA . VAL A 1 73 ? 46.853 28.287 -10.269 1.00 56.91 73 VAL A CA 1
ATOM 538 C C . VAL A 1 73 ? 48.121 28.957 -10.819 1.00 56.91 73 VAL A C 1
ATOM 540 O O . VAL A 1 73 ? 48.715 29.778 -10.124 1.00 56.91 73 VAL A O 1
ATOM 543 N N . ALA A 1 74 ? 48.517 28.671 -12.065 1.00 58.78 74 ALA A N 1
ATOM 544 C CA . ALA A 1 74 ? 49.681 29.288 -12.711 1.00 58.78 74 ALA A CA 1
ATOM 545 C C . ALA A 1 74 ? 49.457 30.755 -13.139 1.00 58.78 74 ALA A C 1
ATOM 547 O O . ALA A 1 74 ? 50.425 31.502 -13.265 1.00 58.78 74 ALA A O 1
ATOM 548 N N . GLU A 1 75 ? 48.205 31.176 -13.347 1.00 57.56 75 GLU A N 1
ATOM 549 C CA . GLU A 1 75 ? 47.853 32.503 -13.886 1.00 57.56 75 GLU A CA 1
ATOM 550 C C . GLU A 1 75 ? 47.449 33.538 -12.811 1.00 57.56 75 GLU A C 1
ATOM 552 O O . GLU A 1 75 ? 47.193 34.691 -13.143 1.00 57.56 75 GLU A O 1
ATOM 557 N N . GLY A 1 76 ? 47.452 33.178 -11.520 1.00 51.00 76 GLY A N 1
ATOM 558 C CA . GLY A 1 76 ? 47.388 34.145 -10.415 1.00 51.00 76 GLY A CA 1
ATOM 559 C C . GLY A 1 76 ? 46.130 35.028 -10.358 1.00 51.00 76 GLY A C 1
ATOM 560 O O . GLY A 1 76 ? 46.248 36.248 -10.379 1.00 51.00 76 GLY A O 1
ATOM 561 N N . GLY A 1 77 ? 44.937 34.438 -10.192 1.00 44.91 77 GLY A N 1
ATOM 562 C CA . GLY A 1 77 ? 43.743 35.150 -9.696 1.00 44.91 77 GLY A CA 1
ATOM 563 C C . GLY A 1 77 ? 42.465 35.008 -10.535 1.00 44.91 77 GLY A C 1
ATOM 564 O O . GLY A 1 77 ? 42.469 35.216 -11.740 1.00 44.91 77 GLY A O 1
ATOM 565 N N . ASN A 1 78 ? 41.368 34.666 -9.840 1.00 48.28 78 ASN A N 1
ATOM 566 C CA . ASN A 1 78 ? 39.948 34.622 -10.231 1.00 48.28 78 ASN A CA 1
ATOM 567 C C . ASN A 1 78 ? 39.610 34.536 -11.729 1.00 48.28 78 ASN A C 1
ATOM 569 O O . ASN A 1 78 ? 39.146 35.494 -12.346 1.00 48.28 78 ASN A O 1
ATOM 573 N N . VAL A 1 79 ? 39.669 33.316 -12.260 1.00 40.53 79 VAL A N 1
ATOM 574 C CA . VAL A 1 79 ? 38.906 32.948 -13.454 1.00 40.53 79 VAL A CA 1
ATOM 575 C C . VAL A 1 79 ? 37.508 32.530 -13.002 1.00 40.53 79 VAL A C 1
ATOM 577 O O . VAL A 1 79 ? 37.351 31.550 -12.273 1.00 40.53 79 VAL A O 1
ATOM 580 N N . VAL A 1 80 ? 36.483 33.274 -13.424 1.00 50.41 80 VAL A N 1
ATOM 581 C CA . VAL A 1 80 ? 35.088 32.818 -13.364 1.00 50.41 80 VAL A CA 1
ATOM 582 C C . VAL A 1 80 ? 34.989 31.575 -14.244 1.00 50.41 80 VAL A C 1
ATOM 584 O O . VAL A 1 80 ? 34.858 31.655 -15.464 1.00 50.41 80 VAL A O 1
ATOM 587 N N . VAL A 1 81 ? 35.103 30.410 -13.611 1.00 38.78 81 VAL A N 1
ATOM 588 C CA . VAL A 1 81 ? 34.749 29.119 -14.191 1.00 38.78 81 VAL A CA 1
ATOM 589 C C . VAL A 1 81 ? 33.254 29.154 -14.470 1.00 38.78 81 VAL A C 1
ATOM 591 O O . VAL A 1 81 ? 32.434 28.984 -13.571 1.00 38.78 81 VAL A O 1
ATOM 594 N N . THR A 1 82 ? 32.880 29.379 -15.727 1.00 36.59 82 THR A N 1
ATOM 595 C CA . THR A 1 82 ? 31.619 28.809 -16.190 1.00 36.59 82 THR A CA 1
ATOM 596 C C . THR A 1 82 ? 31.818 27.295 -16.146 1.00 36.59 82 THR A C 1
ATOM 598 O O . THR A 1 82 ? 32.763 26.795 -16.763 1.00 36.59 82 THR A O 1
ATOM 601 N N . PRO A 1 83 ? 31.031 26.556 -15.342 1.00 44.47 83 PRO A N 1
ATOM 602 C CA . PRO A 1 83 ? 31.161 25.111 -15.286 1.00 44.47 83 PRO A CA 1
ATOM 603 C C . PRO A 1 83 ? 30.994 24.566 -16.709 1.00 44.47 83 PRO A C 1
ATOM 605 O O . PRO A 1 83 ? 30.123 25.061 -17.435 1.00 44.47 83 PRO A O 1
ATOM 608 N N . PRO A 1 84 ? 31.797 23.573 -17.138 1.00 39.72 84 PRO A N 1
ATOM 609 C CA . PRO A 1 84 ? 31.460 22.840 -18.348 1.00 39.72 84 PRO A CA 1
ATOM 610 C C . PRO A 1 84 ? 30.024 22.363 -18.156 1.00 39.72 84 PRO A C 1
ATOM 612 O O . PRO A 1 84 ? 29.698 21.827 -17.097 1.00 39.72 84 PRO A O 1
ATOM 615 N N . THR A 1 85 ? 29.145 22.648 -19.116 1.00 40.09 85 THR A N 1
ATOM 616 C CA . THR A 1 85 ? 27.761 22.186 -19.072 1.00 40.09 85 THR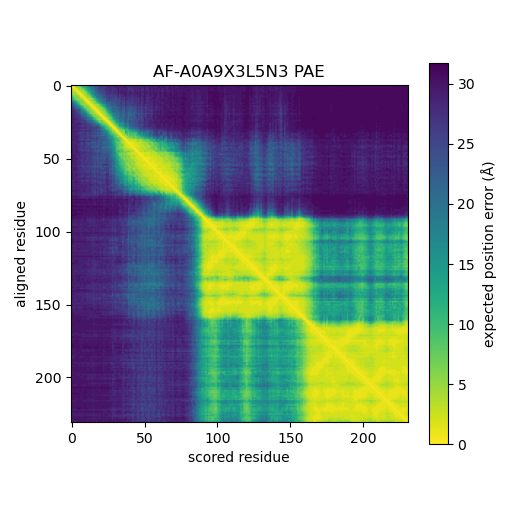 A CA 1
ATOM 617 C C . THR A 1 85 ? 27.786 20.677 -18.881 1.00 40.09 85 THR A C 1
ATOM 619 O O . THR A 1 85 ? 28.078 19.925 -19.807 1.00 40.09 85 THR A O 1
ATOM 622 N N . THR A 1 86 ? 27.546 20.254 -17.642 1.00 37.47 86 THR A N 1
ATOM 623 C CA . THR A 1 86 ? 27.370 18.869 -17.249 1.00 37.47 86 THR A CA 1
ATOM 624 C C . THR A 1 86 ? 26.193 18.349 -18.055 1.00 37.47 86 THR A C 1
ATOM 626 O O . THR A 1 86 ? 25.040 18.616 -17.716 1.00 37.47 86 THR A O 1
ATOM 629 N N . GLU A 1 87 ? 26.457 17.617 -19.138 1.00 38.94 87 GLU A N 1
ATOM 630 C CA . GLU A 1 87 ? 25.467 16.658 -19.602 1.00 38.94 87 GLU A CA 1
ATOM 631 C C . GLU A 1 87 ? 25.163 15.747 -18.408 1.00 38.94 87 GLU A C 1
ATOM 633 O O . GLU A 1 87 ? 26.100 15.227 -17.790 1.00 38.94 87 GLU A O 1
ATOM 638 N N . PRO A 1 88 ? 23.886 15.600 -18.017 1.00 35.69 88 PRO A N 1
ATOM 639 C CA . PRO A 1 88 ? 23.525 14.857 -16.827 1.00 35.69 88 PRO A CA 1
ATOM 640 C C . PRO A 1 88 ? 24.067 13.438 -16.965 1.00 35.69 88 PRO A C 1
ATOM 642 O O . PRO A 1 88 ? 23.673 12.698 -17.867 1.00 35.69 88 PRO A O 1
ATOM 645 N N . SER A 1 89 ? 24.966 13.051 -16.062 1.00 40.59 89 SER A N 1
ATOM 646 C CA . SER A 1 89 ? 25.252 11.651 -15.786 1.00 40.59 89 SER A CA 1
ATOM 647 C C . SER A 1 89 ? 23.922 11.002 -15.422 1.00 40.59 89 SER A C 1
ATOM 649 O O . SER A 1 89 ? 23.408 11.189 -14.322 1.00 40.59 89 SER A O 1
ATOM 651 N N . THR A 1 90 ? 23.317 10.318 -16.392 1.00 45.00 90 THR A N 1
ATOM 652 C CA . THR A 1 90 ? 22.085 9.562 -16.208 1.00 45.00 90 THR A CA 1
ATOM 653 C C . THR A 1 90 ? 22.400 8.367 -15.327 1.00 45.00 90 THR A C 1
ATOM 655 O O . THR A 1 90 ? 22.702 7.282 -15.824 1.00 45.00 90 THR A O 1
ATOM 658 N N . GLU A 1 91 ? 22.389 8.582 -14.019 1.00 62.00 91 GLU A N 1
ATOM 659 C CA . GLU A 1 91 ? 22.412 7.503 -13.050 1.00 62.00 91 GLU A CA 1
ATOM 660 C C . GLU A 1 91 ? 21.114 6.710 -13.243 1.00 62.00 91 GLU A C 1
ATOM 662 O O . GLU A 1 91 ? 20.015 7.173 -12.931 1.00 62.00 91 GLU A O 1
ATOM 667 N N . THR A 1 92 ? 21.218 5.551 -13.894 1.00 74.94 92 THR A N 1
ATOM 668 C CA . THR A 1 92 ? 20.071 4.669 -14.091 1.00 74.94 92 THR A CA 1
ATOM 669 C C . THR A 1 92 ? 19.612 4.188 -12.712 1.00 74.94 92 THR A C 1
ATOM 671 O O . THR A 1 92 ? 20.422 3.608 -11.987 1.00 74.94 92 THR A O 1
ATOM 674 N N . PRO A 1 93 ? 18.342 4.410 -12.322 1.00 84.12 93 PRO A N 1
ATOM 675 C CA . PRO A 1 93 ? 17.860 3.995 -11.010 1.00 84.12 93 PRO A CA 1
ATOM 676 C C . PRO A 1 93 ? 17.960 2.476 -10.891 1.00 84.12 93 PRO A C 1
ATOM 678 O O . PRO A 1 93 ? 17.576 1.787 -11.824 1.00 84.12 93 PRO A O 1
ATOM 681 N N . ALA A 1 94 ? 18.435 1.943 -9.763 1.00 87.00 94 ALA A N 1
ATOM 682 C CA . ALA A 1 94 ? 18.573 0.493 -9.576 1.00 87.00 94 ALA A CA 1
ATOM 683 C C . ALA A 1 94 ? 17.217 -0.236 -9.496 1.00 87.00 94 ALA A C 1
ATOM 685 O O . ALA A 1 94 ? 17.095 -1.397 -9.889 1.00 87.00 94 ALA A O 1
ATOM 686 N N . VAL A 1 95 ? 16.191 0.445 -8.979 1.00 90.31 95 VAL A N 1
ATOM 687 C CA . VAL A 1 95 ? 14.831 -0.080 -8.821 1.00 90.31 95 VAL A CA 1
ATOM 688 C C . VAL A 1 95 ? 13.828 1.004 -9.193 1.00 90.31 95 VAL A C 1
ATOM 690 O O . VAL A 1 95 ? 14.013 2.175 -8.860 1.00 90.31 95 VAL A O 1
ATOM 693 N N . VAL A 1 96 ? 12.746 0.598 -9.850 1.00 92.50 96 VAL A N 1
ATOM 694 C CA . VAL A 1 96 ? 11.580 1.444 -10.123 1.00 92.50 96 VAL A CA 1
ATOM 695 C C . VAL A 1 96 ? 10.313 0.772 -9.619 1.00 92.50 96 VAL A C 1
ATOM 697 O O . VAL A 1 96 ? 10.238 -0.451 -9.536 1.00 92.50 96 VAL A O 1
ATOM 700 N N . TYR A 1 97 ? 9.309 1.569 -9.286 1.00 92.75 97 TYR A N 1
ATOM 701 C CA . TYR A 1 97 ? 8.050 1.118 -8.720 1.00 92.75 97 TYR A CA 1
ATOM 702 C C . TYR A 1 97 ? 6.887 1.544 -9.594 1.00 92.75 97 TYR A C 1
ATOM 704 O O . TYR A 1 97 ? 6.783 2.708 -9.964 1.00 92.75 97 TYR A O 1
ATOM 712 N N . THR A 1 98 ? 5.984 0.627 -9.902 1.00 91.75 98 THR A N 1
ATOM 713 C CA . THR A 1 98 ? 4.778 0.950 -10.667 1.00 91.75 98 THR A CA 1
ATOM 714 C C . THR A 1 98 ? 3.851 1.867 -9.867 1.00 91.75 98 THR A C 1
ATOM 716 O O . THR A 1 98 ? 3.527 1.582 -8.715 1.00 91.75 98 THR A O 1
ATOM 719 N N . THR A 1 99 ? 3.413 2.982 -10.457 1.00 86.56 99 THR A N 1
ATOM 720 C CA . THR A 1 99 ? 2.480 3.922 -9.798 1.00 86.56 99 THR A CA 1
ATOM 721 C C . THR A 1 99 ? 1.030 3.450 -9.908 1.00 86.56 99 THR A C 1
ATOM 723 O O . THR A 1 99 ? 0.232 3.605 -8.988 1.00 86.56 99 THR A O 1
ATOM 726 N N . THR A 1 100 ? 0.702 2.816 -11.031 1.00 89.31 100 THR A N 1
ATOM 727 C CA . THR A 1 100 ? -0.574 2.153 -11.326 1.00 89.31 100 THR A CA 1
ATOM 728 C C . THR A 1 100 ? -0.283 0.789 -11.962 1.00 89.31 100 THR A C 1
ATOM 730 O O . THR A 1 100 ? 0.831 0.282 -11.836 1.00 89.31 100 THR A O 1
ATOM 733 N N . SER A 1 101 ? -1.242 0.153 -12.645 1.00 92.06 101 SER A N 1
ATOM 734 C CA . SER A 1 101 ? -0.884 -1.009 -13.463 1.00 92.06 101 SER A CA 1
ATOM 735 C C . SER A 1 101 ? -0.056 -0.565 -14.670 1.00 92.06 101 SER A C 1
ATOM 737 O O . SER A 1 101 ? -0.539 0.225 -15.481 1.00 92.06 101 SER A O 1
ATOM 739 N N . ALA A 1 102 ? 1.145 -1.110 -14.826 1.00 94.38 102 ALA A N 1
ATOM 740 C CA . ALA A 1 102 ? 2.049 -0.745 -15.909 1.00 94.38 102 ALA A CA 1
ATOM 741 C C . ALA A 1 102 ? 2.363 -1.948 -16.801 1.00 94.38 102 ALA A C 1
ATOM 743 O O . ALA A 1 102 ? 2.456 -3.087 -16.337 1.00 94.38 102 ALA A O 1
ATOM 744 N N . LYS A 1 103 ? 2.532 -1.697 -18.100 1.00 95.56 103 LYS A N 1
ATOM 745 C CA . LYS A 1 103 ? 2.840 -2.734 -19.090 1.00 95.56 103 LYS A CA 1
ATOM 746 C C . LYS A 1 103 ? 4.340 -2.798 -19.339 1.00 95.56 103 LYS A C 1
ATOM 748 O O . LYS A 1 103 ? 4.998 -1.775 -19.506 1.00 95.56 103 LYS A O 1
ATOM 753 N N . VAL A 1 104 ? 4.857 -4.017 -19.408 1.00 94.94 104 VAL A N 1
ATOM 754 C CA . VAL A 1 104 ? 6.233 -4.310 -19.804 1.00 94.94 104 VAL A CA 1
ATOM 755 C C . VAL A 1 104 ? 6.210 -4.814 -21.239 1.00 94.94 104 VAL A C 1
ATOM 757 O O . VAL A 1 104 ? 5.539 -5.800 -21.543 1.00 94.94 104 VAL A O 1
ATOM 760 N N . HIS A 1 105 ? 6.938 -4.139 -22.116 1.00 95.25 105 HIS A N 1
ATOM 761 C CA . HIS A 1 105 ? 6.985 -4.394 -23.551 1.00 95.25 105 HIS A CA 1
ATOM 762 C C . HIS A 1 105 ? 8.266 -5.140 -23.954 1.00 95.25 105 HIS A C 1
ATOM 764 O O . HIS A 1 105 ? 9.267 -5.123 -23.237 1.00 95.25 105 HIS A O 1
ATOM 770 N N . SER A 1 106 ? 8.269 -5.790 -25.119 1.00 89.25 106 SER A N 1
ATOM 771 C CA . SER A 1 106 ? 9.458 -6.468 -25.658 1.00 89.25 106 SER A CA 1
ATOM 772 C C . SER A 1 106 ? 10.518 -5.510 -26.219 1.00 89.25 106 SER A C 1
ATOM 774 O O . SER A 1 106 ? 11.630 -5.941 -26.507 1.00 89.25 106 SER A O 1
ATOM 776 N N . GLY A 1 107 ? 10.202 -4.219 -26.347 1.00 87.19 107 GLY A N 1
ATOM 777 C CA . GLY A 1 107 ? 11.104 -3.168 -26.820 1.00 87.19 107 GLY A CA 1
ATOM 778 C C . GLY A 1 107 ? 10.728 -1.799 -26.246 1.00 87.19 107 GLY A C 1
ATOM 779 O O . GLY A 1 107 ? 9.659 -1.643 -25.658 1.00 87.19 107 GLY A O 1
ATOM 780 N N . ALA A 1 108 ? 11.609 -0.811 -26.412 1.00 89.75 108 ALA A N 1
ATOM 781 C CA . ALA A 1 108 ? 11.513 0.523 -25.809 1.00 89.75 108 ALA A CA 1
ATOM 782 C C . ALA A 1 108 ? 10.530 1.474 -26.531 1.00 89.75 108 ALA A C 1
ATOM 784 O O . ALA A 1 108 ? 10.831 2.646 -26.743 1.00 89.75 108 ALA A O 1
ATOM 785 N N . THR A 1 109 ? 9.368 0.961 -26.948 1.00 88.81 109 THR A N 1
ATOM 786 C CA . THR A 1 109 ? 8.225 1.740 -27.455 1.00 88.81 109 THR A CA 1
ATOM 787 C C . THR A 1 109 ? 6.921 1.018 -27.103 1.00 88.81 109 THR A C 1
ATOM 789 O O . THR A 1 109 ? 6.897 -0.203 -26.930 1.00 88.81 109 THR A O 1
ATOM 792 N N . ARG A 1 110 ? 5.799 1.748 -27.046 1.00 88.31 110 ARG A N 1
ATOM 793 C CA . ARG A 1 110 ? 4.484 1.153 -26.731 1.00 88.31 110 ARG A CA 1
ATOM 794 C C . ARG A 1 110 ? 3.938 0.235 -27.835 1.00 88.31 110 ARG A C 1
ATOM 796 O O . ARG A 1 110 ? 3.024 -0.538 -27.563 1.00 88.31 110 ARG A O 1
ATOM 803 N N . ASN A 1 111 ? 4.508 0.285 -29.042 1.00 86.31 111 ASN A N 1
ATOM 804 C CA . ASN A 1 111 ? 4.097 -0.540 -30.184 1.00 86.31 111 ASN A CA 1
ATOM 805 C C . ASN A 1 111 ? 4.634 -1.976 -30.106 1.00 86.31 111 ASN A C 1
ATOM 807 O O . ASN A 1 111 ? 4.128 -2.866 -30.786 1.00 86.31 111 ASN A O 1
ATOM 811 N N . TYR A 1 112 ? 5.656 -2.218 -29.281 1.00 89.12 112 TYR A N 1
ATOM 812 C CA . TYR A 1 112 ? 6.163 -3.565 -29.056 1.00 89.12 112 TYR A CA 1
ATOM 813 C C . TYR A 1 112 ? 5.173 -4.416 -28.257 1.00 89.12 112 TYR A C 1
ATOM 815 O O . TYR A 1 112 ? 4.399 -3.916 -27.436 1.00 89.12 112 TYR A O 1
ATOM 823 N N . LYS A 1 113 ? 5.247 -5.736 -28.458 1.00 88.25 113 LYS A N 1
ATOM 824 C CA . LYS A 1 113 ? 4.414 -6.725 -27.766 1.00 88.25 113 LYS A CA 1
ATOM 825 C C . LYS A 1 113 ? 4.496 -6.546 -26.249 1.00 88.25 113 LYS A C 1
ATOM 827 O O . LYS A 1 113 ? 5.586 -6.461 -25.689 1.00 88.25 113 LYS A O 1
ATOM 832 N N . VAL A 1 114 ? 3.347 -6.577 -25.578 1.00 95.25 114 VAL A N 1
ATOM 833 C CA . VAL A 1 114 ? 3.273 -6.627 -24.112 1.00 95.25 114 VAL A CA 1
ATOM 834 C C . VAL A 1 114 ? 3.683 -8.024 -23.641 1.00 95.25 114 VAL A C 1
ATOM 836 O O . VAL A 1 114 ? 3.064 -9.020 -24.013 1.00 95.25 114 VAL A O 1
ATOM 839 N N . LEU A 1 115 ? 4.745 -8.096 -22.842 1.00 90.62 115 LEU A N 1
ATOM 840 C CA . LEU A 1 115 ? 5.254 -9.323 -22.225 1.00 90.62 115 LEU A CA 1
ATOM 841 C C . LEU A 1 115 ? 4.608 -9.593 -20.865 1.00 90.62 115 LEU A C 1
ATOM 843 O O . LEU A 1 115 ? 4.411 -10.748 -20.503 1.00 90.62 115 LEU A O 1
ATOM 847 N N . SER A 1 116 ? 4.301 -8.538 -20.105 1.00 91.69 116 SER A N 1
ATOM 848 C CA . SER A 1 116 ? 3.677 -8.649 -18.786 1.00 91.69 116 SER A CA 1
ATOM 849 C C . SER A 1 116 ? 2.943 -7.363 -18.404 1.00 91.69 116 SER A C 1
ATOM 851 O O . SER A 1 116 ? 3.248 -6.288 -18.922 1.00 91.69 116 SER A O 1
ATOM 853 N N . THR A 1 117 ? 1.983 -7.470 -17.487 1.00 95.19 117 THR A N 1
ATOM 854 C CA . THR A 1 117 ? 1.342 -6.325 -16.828 1.00 95.19 117 THR A CA 1
ATOM 855 C C . THR A 1 117 ? 1.594 -6.430 -15.333 1.00 95.19 117 THR A C 1
ATOM 857 O O . THR A 1 117 ? 1.236 -7.421 -14.701 1.00 95.19 117 THR A O 1
ATOM 860 N N . ILE A 1 118 ? 2.229 -5.408 -14.776 1.00 92.44 118 ILE A N 1
ATOM 861 C CA . ILE A 1 118 ? 2.636 -5.352 -13.379 1.00 92.44 118 ILE A CA 1
ATOM 862 C C . ILE A 1 118 ? 1.611 -4.513 -12.623 1.00 92.44 118 ILE A C 1
ATOM 864 O O . ILE A 1 118 ? 1.299 -3.396 -13.031 1.00 92.44 118 ILE A O 1
ATOM 868 N N . ALA A 1 119 ? 1.068 -5.059 -11.535 1.00 92.00 119 ALA A N 1
ATOM 869 C CA . ALA A 1 119 ? 0.133 -4.343 -10.672 1.00 92.00 119 ALA A CA 1
ATOM 870 C C . ALA A 1 119 ? 0.785 -3.100 -10.047 1.00 92.00 119 ALA A C 1
ATOM 872 O O . ALA A 1 119 ? 2.009 -2.994 -10.007 1.00 92.00 119 ALA A O 1
ATOM 873 N N . ALA A 1 120 ? -0.030 -2.184 -9.525 1.00 88.94 120 ALA A N 1
ATOM 874 C CA . ALA A 1 120 ? 0.458 -0.997 -8.829 1.00 88.94 120 ALA A CA 1
ATOM 875 C C . ALA A 1 120 ? 1.334 -1.347 -7.615 1.00 88.94 120 ALA A C 1
ATOM 877 O O . ALA A 1 120 ? 1.171 -2.393 -6.976 1.00 88.94 120 ALA A O 1
ATOM 878 N N . ASN A 1 121 ? 2.234 -0.429 -7.282 1.00 87.19 121 ASN A N 1
ATOM 879 C CA . ASN A 1 121 ? 3.134 -0.456 -6.138 1.00 87.19 121 ASN A CA 1
ATOM 880 C C . ASN A 1 121 ? 4.114 -1.639 -6.092 1.00 87.19 121 ASN A C 1
ATOM 882 O O . ASN A 1 121 ? 4.544 -2.060 -5.016 1.00 87.19 121 ASN A O 1
ATOM 886 N N . LYS A 1 122 ? 4.487 -2.195 -7.248 1.00 91.25 122 LYS A N 1
ATOM 887 C CA . LYS A 1 122 ? 5.476 -3.277 -7.340 1.00 91.25 122 LYS A CA 1
ATOM 888 C C . LYS A 1 122 ? 6.833 -2.731 -7.748 1.00 91.25 122 LYS A C 1
ATOM 890 O O . LYS A 1 122 ? 6.923 -1.949 -8.686 1.00 91.25 122 LYS A O 1
ATOM 895 N N . GLY A 1 123 ? 7.870 -3.166 -7.034 1.00 90.44 123 GLY A N 1
ATOM 896 C CA . GLY A 1 123 ? 9.260 -2.860 -7.354 1.00 90.44 123 GLY A CA 1
ATOM 897 C C . GLY A 1 123 ? 9.796 -3.776 -8.451 1.00 90.44 123 GLY A C 1
ATOM 898 O O . GLY A 1 123 ? 9.527 -4.977 -8.442 1.00 90.44 123 GLY A O 1
ATOM 899 N N . LEU A 1 124 ? 10.555 -3.203 -9.377 1.00 91.25 124 LEU A N 1
ATOM 900 C CA . LEU A 1 124 ? 11.203 -3.882 -10.491 1.00 91.25 124 LEU A CA 1
ATOM 901 C C . LEU A 1 124 ? 12.673 -3.478 -10.535 1.00 91.25 124 LEU A C 1
ATOM 903 O O . LEU A 1 124 ? 12.996 -2.288 -10.512 1.00 91.25 124 LEU A O 1
ATOM 907 N N . THR A 1 125 ? 13.555 -4.468 -10.632 1.00 91.56 125 THR A N 1
ATOM 908 C CA . THR A 1 125 ? 14.992 -4.240 -10.793 1.00 91.56 125 THR A CA 1
ATOM 909 C C . THR A 1 125 ? 15.268 -3.724 -12.194 1.00 91.56 125 THR A C 1
ATOM 911 O O . THR A 1 125 ? 14.855 -4.340 -13.180 1.00 91.56 125 THR A O 1
ATOM 914 N N . VAL A 1 126 ? 15.986 -2.612 -12.286 1.00 92.56 126 VAL A N 1
ATOM 915 C CA . VAL A 1 126 ? 16.398 -2.022 -13.557 1.00 92.56 126 VAL A CA 1
ATOM 916 C C . VAL A 1 126 ? 17.793 -2.519 -13.908 1.00 92.56 126 VAL A C 1
ATOM 918 O O . VAL A 1 126 ? 18.719 -2.468 -13.104 1.00 92.56 126 VAL A O 1
ATOM 921 N N . ILE A 1 127 ? 17.939 -2.987 -15.141 1.00 88.56 127 ILE A N 1
ATOM 922 C CA . ILE A 1 127 ? 19.184 -3.527 -15.701 1.00 88.56 127 ILE A CA 1
ATOM 923 C C . ILE A 1 127 ? 19.685 -2.707 -16.896 1.00 88.56 127 ILE A C 1
ATOM 925 O O . ILE A 1 127 ? 20.652 -3.083 -17.553 1.00 88.56 127 ILE A O 1
ATOM 929 N N . GLY A 1 128 ? 19.007 -1.606 -17.219 1.00 84.00 128 GLY A N 1
ATOM 930 C CA . GLY A 1 128 ? 19.414 -0.687 -18.273 1.00 84.00 128 GLY A CA 1
ATOM 931 C C . GLY A 1 128 ? 18.366 0.379 -18.559 1.00 84.00 128 GLY A C 1
ATOM 932 O O . GLY A 1 128 ? 17.260 0.355 -18.018 1.00 84.00 128 GLY A O 1
ATOM 933 N N . GLN A 1 129 ? 18.705 1.300 -19.453 1.00 89.81 129 GLN A N 1
ATOM 934 C CA . GLN A 1 129 ? 17.803 2.351 -19.907 1.00 89.81 129 GLN A CA 1
ATOM 935 C C . GLN A 1 129 ? 17.982 2.633 -21.399 1.00 89.81 129 GLN A C 1
ATOM 937 O O . GLN A 1 129 ? 19.037 2.367 -21.974 1.00 89.81 129 GLN A O 1
ATOM 942 N N . HIS A 1 130 ? 16.958 3.210 -22.010 1.00 85.50 130 HIS A N 1
ATOM 943 C CA . HIS A 1 130 ? 16.976 3.691 -23.381 1.00 85.50 130 HIS A CA 1
ATOM 944 C C . HIS A 1 130 ? 16.225 5.017 -23.446 1.00 85.50 130 HIS A C 1
ATOM 946 O O . HIS A 1 130 ? 15.090 5.114 -22.984 1.00 85.50 130 HIS A O 1
ATOM 952 N N . LYS A 1 131 ? 16.858 6.044 -24.011 1.00 88.94 131 LYS A N 1
ATOM 953 C CA . LYS A 1 131 ? 16.229 7.345 -24.230 1.00 88.94 131 LYS A CA 1
ATOM 954 C C . LYS A 1 131 ? 15.677 7.375 -25.652 1.00 88.94 131 LYS A C 1
ATOM 956 O O . LYS A 1 131 ? 16.451 7.441 -26.601 1.00 88.94 131 LYS A O 1
ATOM 961 N N . GLY A 1 132 ? 14.356 7.283 -25.773 1.00 79.06 132 GLY A N 1
ATOM 962 C CA . GLY A 1 132 ? 13.643 7.454 -27.037 1.00 79.06 132 GLY A CA 1
ATOM 963 C C . GLY A 1 132 ? 13.169 8.897 -27.225 1.00 79.06 132 GLY A C 1
ATOM 964 O O . GLY A 1 132 ? 13.360 9.741 -26.348 1.00 79.06 132 GLY A O 1
ATOM 965 N N . ALA A 1 133 ? 12.511 9.167 -28.353 1.00 80.50 133 ALA A N 1
ATOM 966 C CA . ALA A 1 133 ? 11.911 10.474 -28.635 1.00 80.50 133 ALA A CA 1
ATOM 967 C C . ALA A 1 133 ? 10.802 10.842 -27.629 1.00 80.50 133 ALA A C 1
ATOM 969 O O . ALA A 1 133 ? 10.714 11.987 -27.199 1.00 80.50 133 ALA A O 1
ATOM 970 N N . ASP A 1 134 ? 10.015 9.850 -27.199 1.00 79.12 134 ASP A N 1
ATOM 971 C CA . ASP A 1 134 ? 8.842 10.048 -26.336 1.00 79.12 134 ASP A CA 1
ATOM 972 C C . ASP A 1 134 ? 9.159 9.996 -24.831 1.00 79.12 134 ASP A C 1
ATOM 974 O O . ASP A 1 134 ? 8.269 10.164 -23.999 1.00 79.12 134 ASP A O 1
ATOM 978 N N . GLY A 1 135 ? 10.414 9.726 -24.460 1.00 84.81 135 GLY A N 1
ATOM 979 C CA . GLY A 1 135 ? 10.854 9.638 -23.068 1.00 84.81 135 GLY A CA 1
ATOM 980 C C . GLY A 1 135 ? 11.802 8.472 -22.796 1.00 84.81 135 GLY A C 1
ATOM 981 O O . GLY A 1 135 ? 12.348 7.842 -23.706 1.00 84.81 135 GLY A O 1
ATOM 982 N N . VAL A 1 136 ? 12.027 8.200 -21.511 1.00 90.88 136 VAL A N 1
ATOM 983 C CA . VAL A 1 136 ? 12.968 7.170 -21.063 1.00 90.88 136 VAL A CA 1
ATOM 984 C C . VAL A 1 136 ? 12.241 5.844 -20.872 1.00 90.88 136 VAL A C 1
ATOM 986 O O . VAL A 1 136 ? 11.137 5.775 -20.340 1.00 90.88 136 VAL A O 1
ATOM 989 N N . TRP A 1 137 ? 12.886 4.769 -21.292 1.00 92.56 137 TRP A N 1
ATOM 990 C CA . TRP A 1 137 ? 12.455 3.405 -21.050 1.00 92.56 137 TRP A CA 1
ATOM 991 C C . TRP A 1 137 ? 13.473 2.711 -20.166 1.00 92.56 137 TRP A C 1
ATOM 993 O O . TRP A 1 137 ? 14.669 2.749 -20.449 1.00 92.56 137 TRP A O 1
ATOM 1003 N N . TYR A 1 138 ? 13.002 2.046 -19.120 1.00 93.19 138 TYR A N 1
ATOM 1004 C CA . TYR A 1 138 ? 13.833 1.218 -18.260 1.00 93.19 138 TYR A CA 1
ATOM 1005 C C . TYR A 1 138 ? 13.726 -0.234 -18.696 1.00 93.19 138 TYR A C 1
ATOM 1007 O O . TYR A 1 138 ? 12.625 -0.764 -18.867 1.00 93.19 138 TYR A O 1
ATOM 1015 N N . ARG A 1 139 ? 14.871 -0.895 -18.868 1.00 92.31 139 ARG A N 1
ATOM 1016 C CA . ARG A 1 139 ? 14.911 -2.342 -19.041 1.00 92.31 139 ARG A CA 1
ATOM 1017 C C . ARG A 1 139 ? 14.826 -2.968 -17.659 1.00 92.31 139 ARG A C 1
ATOM 1019 O O . ARG A 1 139 ? 15.712 -2.750 -16.839 1.00 92.31 139 ARG A O 1
ATOM 1026 N N . VAL A 1 140 ? 13.772 -3.729 -17.411 1.00 92.50 140 VAL A N 1
ATOM 1027 C CA . VAL A 1 140 ? 13.456 -4.309 -16.107 1.00 92.50 140 VAL A CA 1
ATOM 1028 C C . VAL A 1 140 ? 13.446 -5.827 -16.149 1.00 92.50 140 VAL A C 1
ATOM 1030 O O . VAL A 1 140 ? 13.078 -6.440 -17.158 1.00 92.50 140 VAL A O 1
ATOM 1033 N N . GLU A 1 141 ? 13.836 -6.432 -15.034 1.00 91.75 141 GLU A N 1
ATOM 1034 C CA . GLU A 1 141 ? 13.663 -7.858 -14.787 1.00 91.75 141 GLU A CA 1
ATOM 1035 C C . GLU A 1 141 ? 12.309 -8.099 -14.105 1.00 91.75 141 GLU A C 1
ATOM 1037 O O . GLU A 1 141 ? 12.066 -7.633 -12.994 1.00 91.75 141 GLU A O 1
ATOM 1042 N N . VAL A 1 142 ? 11.406 -8.794 -14.799 1.00 88.44 142 VAL A N 1
ATOM 1043 C CA . VAL A 1 142 ? 10.075 -9.161 -14.282 1.00 88.44 142 VAL A CA 1
ATOM 1044 C C . VAL A 1 142 ? 10.139 -10.490 -13.531 1.00 88.44 142 VAL A C 1
ATOM 1046 O O . VAL A 1 142 ? 9.441 -10.690 -12.541 1.00 88.44 142 VAL A O 1
ATOM 1049 N N . SER A 1 143 ? 10.969 -11.410 -14.017 1.00 87.00 143 SER A N 1
ATOM 1050 C CA . SER A 1 143 ? 11.309 -12.685 -13.384 1.00 87.00 143 SER A CA 1
ATOM 1051 C C . SER A 1 143 ? 12.678 -13.146 -13.891 1.00 87.00 143 SER A C 1
ATOM 1053 O O . SER A 1 143 ? 13.247 -12.521 -14.788 1.00 87.00 143 SER A O 1
ATOM 1055 N N . SER A 1 144 ? 13.190 -14.271 -13.383 1.00 81.88 144 SER A N 1
ATOM 1056 C CA . SER A 1 144 ? 14.476 -14.834 -13.822 1.00 81.88 144 SER A CA 1
ATOM 1057 C C . SER A 1 144 ? 14.566 -15.035 -15.343 1.00 81.88 144 SER A C 1
ATOM 1059 O O . SER A 1 144 ? 15.635 -14.851 -15.929 1.00 81.88 144 SER A O 1
ATOM 1061 N N . THR A 1 145 ? 13.445 -15.350 -15.999 1.00 87.62 145 THR A N 1
ATOM 1062 C CA . THR A 1 145 ? 13.376 -15.618 -17.443 1.00 87.62 145 THR A CA 1
ATOM 1063 C C . THR A 1 145 ? 12.787 -14.467 -18.259 1.00 87.62 145 THR A C 1
ATOM 1065 O O . THR A 1 145 ? 13.037 -14.392 -19.462 1.00 87.62 145 THR A O 1
ATOM 1068 N N . VAL A 1 146 ? 12.037 -13.546 -17.643 1.00 88.31 146 VAL A N 1
ATOM 1069 C CA . VAL A 1 146 ? 11.337 -12.468 -18.360 1.00 88.31 146 VAL A CA 1
ATOM 1070 C C . VAL A 1 146 ? 11.987 -11.117 -18.083 1.00 88.31 146 VAL A C 1
ATOM 1072 O O . VAL A 1 146 ? 11.923 -10.584 -16.975 1.00 88.31 146 VAL A O 1
ATOM 1075 N N . LYS A 1 147 ? 12.556 -10.529 -19.137 1.00 92.31 147 LYS A N 1
ATOM 1076 C CA . LYS A 1 147 ? 13.111 -9.170 -19.163 1.00 92.31 147 LYS A CA 1
ATOM 1077 C C . LYS A 1 147 ? 12.379 -8.353 -20.221 1.00 92.31 147 LYS A C 1
ATOM 1079 O O . LYS A 1 147 ? 12.085 -8.871 -21.298 1.00 92.31 147 LYS A O 1
ATOM 1084 N N . GLY A 1 148 ? 12.114 -7.083 -19.948 1.00 92.25 148 GLY A N 1
ATOM 1085 C CA . GLY A 1 148 ? 11.423 -6.216 -20.901 1.00 92.25 148 GLY A CA 1
ATOM 1086 C C . GLY A 1 148 ? 11.597 -4.740 -20.593 1.00 92.25 148 GLY A C 1
ATOM 1087 O O . GLY A 1 148 ? 12.432 -4.370 -19.775 1.00 92.25 148 GLY A O 1
ATOM 1088 N N . TRP A 1 149 ? 10.825 -3.903 -21.271 1.00 95.00 149 TRP A N 1
ATOM 1089 C CA . TRP A 1 149 ? 10.937 -2.452 -21.230 1.00 95.00 149 TRP A CA 1
ATOM 1090 C C . TRP A 1 149 ? 9.679 -1.826 -20.641 1.00 95.00 149 TRP A C 1
ATOM 1092 O O . TRP A 1 149 ? 8.570 -2.117 -21.087 1.00 95.00 149 TRP A O 1
ATOM 1102 N N . ILE A 1 150 ? 9.855 -0.955 -19.654 1.00 95.38 150 ILE A N 1
ATOM 1103 C CA . ILE A 1 150 ? 8.780 -0.191 -19.021 1.00 95.38 150 ILE A CA 1
ATOM 1104 C C . ILE A 1 150 ? 9.043 1.304 -19.192 1.00 95.38 150 ILE A C 1
ATOM 1106 O O . ILE A 1 150 ? 10.189 1.751 -19.134 1.00 95.38 150 ILE A O 1
ATOM 1110 N N . PHE A 1 151 ? 7.989 2.072 -19.442 1.00 95.69 151 PHE A N 1
ATOM 1111 C CA . PHE A 1 151 ? 8.103 3.503 -19.691 1.00 95.69 151 PHE A CA 1
ATOM 1112 C C . PHE A 1 151 ? 8.280 4.279 -18.383 1.00 95.69 151 PHE A C 1
ATOM 1114 O O . PHE A 1 151 ? 7.594 3.991 -17.402 1.00 95.69 151 PHE A O 1
ATOM 1121 N N . SER A 1 152 ? 9.170 5.275 -18.367 1.00 92.38 152 SER A N 1
ATOM 1122 C CA . SER A 1 152 ? 9.520 6.025 -17.154 1.00 92.38 152 SER A CA 1
ATOM 1123 C C . SER A 1 152 ? 8.323 6.699 -16.493 1.00 92.38 152 SER A C 1
ATOM 1125 O O . SER A 1 152 ? 8.282 6.772 -15.274 1.00 92.38 152 SER A O 1
ATOM 1127 N N . ASN A 1 153 ? 7.333 7.149 -17.268 1.00 93.50 153 ASN A N 1
ATOM 1128 C CA . ASN A 1 153 ? 6.166 7.847 -16.716 1.00 93.50 153 ASN A CA 1
ATOM 1129 C C . ASN A 1 153 ? 5.138 6.894 -16.082 1.00 93.50 153 ASN A C 1
ATOM 1131 O O . ASN A 1 153 ? 4.242 7.350 -15.377 1.00 93.50 153 ASN A O 1
ATOM 1135 N N . ASP A 1 154 ? 5.268 5.584 -16.309 1.00 92.56 154 ASP A N 1
ATOM 1136 C CA . ASP A 1 154 ? 4.401 4.566 -15.703 1.00 92.56 154 ASP A CA 1
ATOM 1137 C C . ASP A 1 154 ? 4.983 4.062 -14.359 1.00 92.56 154 ASP A C 1
ATOM 1139 O O . ASP A 1 154 ? 4.404 3.194 -13.693 1.00 92.56 154 ASP A O 1
ATOM 1143 N N . VAL A 1 155 ? 6.145 4.591 -13.952 1.00 93.81 155 VAL A N 1
ATOM 1144 C CA . VAL A 1 155 ? 6.888 4.178 -12.759 1.00 93.81 155 VAL A CA 1
ATOM 1145 C C . VAL A 1 155 ? 7.436 5.369 -11.969 1.00 93.81 155 VAL A C 1
ATOM 1147 O O . VAL A 1 155 ? 7.478 6.500 -12.435 1.00 93.81 155 VAL A O 1
ATOM 1150 N N . SER A 1 156 ? 7.870 5.104 -10.744 1.00 91.81 156 SER A N 1
ATOM 1151 C CA . SER A 1 156 ? 8.541 6.042 -9.852 1.00 91.81 156 SER A CA 1
ATOM 1152 C C . SER A 1 156 ? 9.848 5.434 -9.364 1.00 91.81 156 SER A C 1
ATOM 1154 O O . SER A 1 156 ? 9.925 4.238 -9.093 1.00 91.81 156 SER A O 1
ATOM 1156 N N . THR A 1 157 ? 10.886 6.245 -9.203 1.00 89.69 157 THR A N 1
ATOM 1157 C CA . THR A 1 157 ? 12.125 5.832 -8.519 1.00 89.69 157 THR A CA 1
ATOM 1158 C C . THR A 1 157 ? 11.968 5.829 -6.999 1.00 89.69 157 THR A C 1
ATOM 1160 O O . THR A 1 157 ? 12.808 5.295 -6.279 1.00 89.69 157 THR A O 1
ATOM 1163 N N . THR A 1 158 ? 10.871 6.397 -6.496 1.00 86.44 158 THR A N 1
ATOM 1164 C CA . THR A 1 158 ? 10.548 6.417 -5.073 1.00 86.44 158 THR A CA 1
ATOM 1165 C C . THR A 1 158 ? 9.671 5.224 -4.736 1.00 86.44 158 THR A C 1
ATOM 1167 O O . THR A 1 158 ? 8.639 5.002 -5.373 1.00 86.44 158 THR A O 1
ATOM 1170 N N . LYS A 1 159 ? 10.066 4.472 -3.707 1.00 84.94 159 LYS A N 1
ATOM 1171 C CA . LYS A 1 159 ? 9.259 3.377 -3.173 1.00 84.94 159 LYS A CA 1
ATOM 1172 C C . LYS A 1 159 ? 7.903 3.918 -2.704 1.00 84.94 159 LYS A C 1
ATOM 1174 O O . LYS A 1 159 ? 7.889 4.826 -1.872 1.00 84.94 159 LYS A O 1
ATOM 1179 N N . PRO A 1 160 ? 6.778 3.365 -3.185 1.00 82.06 160 PRO A N 1
ATOM 1180 C CA . PRO A 1 160 ? 5.467 3.674 -2.651 1.00 82.06 160 PRO A CA 1
ATOM 1181 C C . PRO A 1 160 ? 5.458 3.397 -1.153 1.00 82.06 160 PRO A C 1
ATOM 1183 O O . PRO A 1 160 ? 5.857 2.317 -0.710 1.00 82.06 160 PRO A O 1
ATOM 1186 N N . SER A 1 161 ? 5.034 4.389 -0.377 1.00 77.38 161 SER A N 1
ATOM 1187 C CA . SER A 1 161 ? 4.826 4.204 1.051 1.00 77.38 161 SER A CA 1
ATOM 1188 C C . SER A 1 161 ? 3.608 3.307 1.240 1.00 77.38 161 SER A C 1
ATOM 1190 O O . SER A 1 161 ? 2.514 3.634 0.775 1.00 77.38 161 SER A O 1
ATOM 1192 N N . GLU A 1 162 ? 3.789 2.164 1.895 1.00 76.19 162 GLU A N 1
ATOM 1193 C CA . GLU A 1 162 ? 2.647 1.399 2.377 1.00 76.19 162 GLU A CA 1
ATOM 1194 C C . GLU A 1 162 ? 1.998 2.198 3.508 1.00 76.19 162 GLU A C 1
ATOM 1196 O O . GLU A 1 162 ? 2.649 2.541 4.497 1.00 76.19 162 GLU A O 1
ATOM 1201 N N . PHE A 1 163 ? 0.711 2.521 3.365 1.00 77.56 163 PHE A N 1
ATOM 1202 C CA . PHE A 1 163 ? -0.048 3.101 4.465 1.00 77.56 163 PHE A CA 1
ATOM 1203 C C . PHE A 1 163 ? -0.263 2.016 5.518 1.00 77.56 163 PHE A C 1
ATOM 1205 O O . PHE A 1 163 ? -1.159 1.180 5.399 1.00 77.56 163 PHE A O 1
ATOM 1212 N N . ILE A 1 164 ? 0.595 2.016 6.533 1.00 83.25 164 ILE A N 1
ATOM 1213 C CA . ILE A 1 164 ? 0.445 1.189 7.723 1.00 83.25 164 ILE A CA 1
ATOM 1214 C C . ILE A 1 164 ? -0.236 2.070 8.770 1.00 83.25 164 ILE A C 1
ATOM 1216 O O . ILE A 1 164 ? 0.405 2.995 9.276 1.00 83.25 164 ILE A O 1
ATOM 1220 N N . PRO A 1 165 ? -1.516 1.818 9.105 1.00 88.88 165 PRO A N 1
ATOM 1221 C CA . PRO A 1 165 ? -2.187 2.582 10.139 1.00 88.88 165 PRO A CA 1
ATOM 1222 C C . PRO A 1 165 ? -1.415 2.482 11.448 1.00 88.88 165 PRO A C 1
ATOM 1224 O O . PRO A 1 165 ? -1.059 1.389 11.893 1.00 88.88 165 PRO A O 1
ATOM 1227 N N . SER A 1 166 ? -1.186 3.621 12.082 1.00 94.31 166 SER A N 1
ATOM 1228 C CA . SER A 1 166 ? -0.547 3.689 13.399 1.00 94.31 166 SER A CA 1
ATOM 1229 C C . SER A 1 166 ? -1.550 4.071 14.481 1.00 94.31 166 SER A C 1
ATOM 1231 O O . SER A 1 166 ? -1.352 3.780 15.667 1.00 94.31 166 SER A O 1
ATOM 1233 N N . LYS A 1 167 ? -2.648 4.720 14.084 1.00 96.62 167 LYS A N 1
ATOM 1234 C CA . LYS A 1 167 ? -3.628 5.304 14.989 1.00 96.62 167 LYS A CA 1
ATOM 1235 C C . LYS A 1 167 ? -5.049 5.048 14.508 1.00 96.62 167 LYS A C 1
ATOM 1237 O O . LYS A 1 167 ? -5.317 4.810 13.334 1.00 96.62 167 LYS A O 1
ATOM 1242 N N . VAL A 1 168 ? -5.976 5.137 15.450 1.00 97.38 168 VAL A N 1
ATOM 1243 C CA . VAL A 1 168 ? -7.415 5.162 15.199 1.00 97.38 168 VAL A CA 1
ATOM 1244 C C . VAL A 1 168 ? -7.995 6.370 15.913 1.00 97.38 168 VAL A C 1
ATOM 1246 O O . VAL A 1 168 ? -7.787 6.531 17.114 1.00 97.38 168 VAL A O 1
ATOM 1249 N N . VAL A 1 169 ? -8.728 7.209 15.191 1.00 97.69 169 VAL A N 1
ATOM 1250 C CA . VAL A 1 169 ? -9.432 8.366 15.746 1.00 97.69 169 VAL A CA 1
ATOM 1251 C C . VAL A 1 169 ? -10.924 8.069 15.796 1.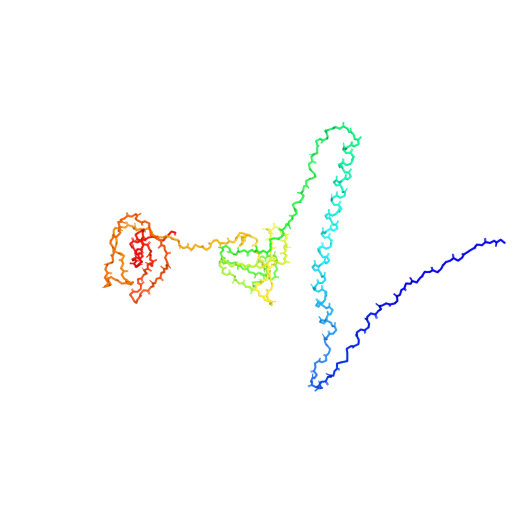00 97.69 169 VAL A C 1
ATOM 1253 O O . VAL A 1 169 ? -11.518 7.587 14.830 1.00 97.69 169 VAL A O 1
ATOM 1256 N N . THR A 1 170 ? -11.556 8.332 16.933 1.00 97.38 170 THR A N 1
ATOM 1257 C CA . THR A 1 170 ? -12.992 8.097 17.108 1.00 97.38 170 THR A CA 1
ATOM 1258 C C . THR A 1 170 ? -13.814 9.230 16.487 1.00 97.38 170 THR A C 1
ATOM 1260 O O . THR A 1 170 ? -13.608 10.407 16.781 1.00 97.38 170 THR A O 1
ATOM 1263 N N . LYS A 1 171 ? -14.794 8.901 15.637 1.00 97.88 171 LYS A N 1
ATOM 1264 C CA . LYS A 1 171 ? -15.685 9.899 15.004 1.00 97.88 171 LYS A CA 1
ATOM 1265 C C . LYS A 1 171 ? -16.827 10.332 15.926 1.00 97.88 171 LYS A C 1
ATOM 1267 O O . LYS A 1 171 ? -17.379 11.419 15.770 1.00 97.88 171 LYS A O 1
ATOM 1272 N N . GLN A 1 172 ? -17.148 9.493 16.907 1.00 96.50 172 GLN A N 1
ATOM 1273 C CA . GLN A 1 172 ? -18.128 9.726 17.965 1.00 96.50 172 GLN A CA 1
ATOM 1274 C C . GLN A 1 172 ? -17.718 8.980 19.241 1.00 96.50 172 GLN A C 1
ATOM 1276 O O . GLN A 1 172 ? -16.757 8.210 19.220 1.00 96.50 172 GLN A O 1
ATOM 1281 N N . ALA A 1 173 ? -18.444 9.190 20.342 1.00 96.88 173 ALA A N 1
ATOM 1282 C CA . ALA A 1 173 ? -18.251 8.378 21.538 1.00 96.88 173 ALA A CA 1
ATOM 1283 C C . ALA A 1 173 ? -18.518 6.900 21.208 1.00 96.88 173 ALA A C 1
ATOM 1285 O O . ALA A 1 173 ? -19.558 6.564 20.636 1.00 96.88 173 ALA A O 1
ATOM 1286 N N . THR A 1 174 ? -17.565 6.023 21.516 1.00 96.94 174 THR A N 1
ATOM 1287 C CA . THR A 1 174 ? -17.647 4.599 21.167 1.00 96.94 174 THR A CA 1
ATOM 1288 C C . THR A 1 174 ? -17.102 3.727 22.285 1.00 96.94 174 THR A C 1
ATOM 1290 O O . THR A 1 174 ? -16.263 4.142 23.080 1.00 96.94 174 THR A O 1
ATOM 1293 N N . ASN A 1 175 ? -17.579 2.490 22.335 1.00 97.69 175 ASN A N 1
ATOM 1294 C CA . ASN A 1 175 ? -17.118 1.496 23.288 1.00 97.69 175 ASN A CA 1
ATOM 1295 C C . ASN A 1 175 ? -15.906 0.748 22.730 1.00 97.69 175 ASN A C 1
ATOM 1297 O O . ASN A 1 175 ? -15.947 0.253 21.602 1.00 97.69 175 ASN A O 1
ATOM 1301 N N . VAL A 1 176 ? -14.867 0.620 23.548 1.00 97.88 176 VAL A N 1
ATOM 1302 C CA . VAL A 1 176 ? -13.763 -0.323 23.361 1.00 97.88 176 VAL A CA 1
ATOM 1303 C C . VAL A 1 176 ? -14.204 -1.651 23.962 1.00 97.88 176 VAL A C 1
ATOM 1305 O O . VAL A 1 176 ? -14.430 -1.756 25.168 1.00 97.88 176 VAL A O 1
ATOM 1308 N N . ARG A 1 177 ? -14.383 -2.670 23.125 1.00 98.44 177 ARG A N 1
ATOM 1309 C CA . ARG A 1 177 ? -14.976 -3.956 23.516 1.00 98.44 177 ARG A CA 1
ATOM 1310 C C . ARG A 1 177 ? -13.935 -5.056 23.638 1.00 98.44 177 ARG A C 1
ATOM 1312 O O . ARG A 1 177 ? -12.892 -5.018 22.994 1.00 98.44 177 ARG A O 1
ATOM 1319 N N . LYS A 1 178 ? -14.243 -6.086 24.431 1.00 98.19 178 LYS A N 1
ATOM 1320 C CA . LYS A 1 178 ? -13.362 -7.257 24.597 1.00 98.19 178 LYS A CA 1
ATOM 1321 C C . LYS A 1 178 ? -13.171 -8.062 23.300 1.00 98.19 178 LYS A C 1
ATOM 1323 O O . LYS A 1 178 ? -12.161 -8.741 23.156 1.00 98.19 178 LYS A O 1
ATOM 1328 N N . GLY A 1 179 ? -14.111 -7.975 22.360 1.00 97.56 179 GLY A N 1
ATOM 1329 C CA . GLY A 1 179 ? -14.057 -8.672 21.076 1.00 97.56 179 GLY A CA 1
ATOM 1330 C C . GLY A 1 179 ? -14.748 -7.892 19.960 1.00 97.56 179 GLY A C 1
ATOM 1331 O O . GLY A 1 179 ? -15.440 -6.906 20.214 1.00 97.56 179 GLY A O 1
ATOM 1332 N N . ALA A 1 180 ? -14.555 -8.356 18.727 1.00 96.88 180 ALA A N 1
ATOM 1333 C CA . ALA A 1 180 ? -14.990 -7.716 17.487 1.00 96.88 180 ALA A CA 1
ATOM 1334 C C . ALA A 1 180 ? -16.481 -7.948 17.154 1.00 96.88 180 ALA A C 1
ATOM 1336 O O . ALA A 1 180 ? -16.828 -8.323 16.035 1.00 96.88 180 ALA A O 1
ATOM 1337 N N . THR A 1 181 ? -17.365 -7.774 18.140 1.00 96.44 181 THR A N 1
ATOM 1338 C CA . THR A 1 181 ? -18.829 -7.712 17.974 1.00 96.44 181 THR A CA 1
ATOM 1339 C C . THR A 1 181 ? -19.433 -6.832 19.072 1.00 96.44 181 THR A C 1
ATOM 1341 O O . THR A 1 181 ? -18.841 -6.636 20.139 1.00 96.44 181 THR A O 1
ATOM 1344 N N . THR A 1 182 ? -20.646 -6.322 18.859 1.00 95.06 182 THR A N 1
ATOM 1345 C CA . THR A 1 182 ? -21.379 -5.525 19.859 1.00 95.06 182 THR A CA 1
ATOM 1346 C C . THR A 1 182 ? -21.888 -6.338 21.054 1.00 95.06 182 THR A C 1
ATOM 1348 O O . THR A 1 182 ? -22.210 -5.743 22.083 1.00 95.06 182 THR A O 1
ATOM 1351 N N . ASN A 1 183 ? -21.884 -7.672 20.965 1.00 96.25 183 ASN A N 1
ATOM 1352 C CA . ASN A 1 183 ? -22.279 -8.578 22.050 1.00 96.25 183 ASN A CA 1
ATOM 1353 C C . ASN A 1 183 ? -21.184 -8.741 23.117 1.00 96.25 183 ASN A C 1
ATOM 1355 O O . ASN A 1 183 ? -21.474 -9.104 24.256 1.00 96.25 183 ASN A O 1
ATOM 1359 N N . TYR A 1 184 ? -19.918 -8.460 22.785 1.00 97.00 184 TYR A N 1
ATOM 1360 C CA . TYR A 1 184 ? -18.845 -8.489 23.777 1.00 97.00 184 TYR A CA 1
ATOM 1361 C C . TYR A 1 184 ? -18.951 -7.322 24.761 1.00 97.00 184 TYR A C 1
ATOM 1363 O O . TYR A 1 184 ? -19.279 -6.190 24.390 1.00 97.00 184 TYR A O 1
ATOM 1371 N N . LYS A 1 185 ? -18.575 -7.591 26.018 1.00 97.69 185 LYS A N 1
ATOM 1372 C CA . LYS A 1 185 ? -18.505 -6.602 27.102 1.00 97.69 185 LYS A CA 1
ATOM 1373 C C . LYS A 1 185 ? -17.719 -5.352 26.679 1.00 97.69 185 LYS A C 1
ATOM 1375 O O . LYS A 1 185 ? -16.622 -5.462 26.124 1.00 97.69 185 LYS A O 1
ATOM 1380 N N . SER A 1 186 ? -18.275 -4.181 26.996 1.00 97.69 186 SER A N 1
ATOM 1381 C CA . SER A 1 186 ? -17.560 -2.903 26.933 1.00 97.69 186 SER A CA 1
ATOM 1382 C C . SER A 1 186 ? -16.526 -2.835 28.058 1.00 97.69 186 SER A C 1
ATOM 1384 O O . SER A 1 186 ? -16.867 -3.045 29.223 1.00 97.69 186 SER A O 1
ATOM 1386 N N . LEU A 1 187 ? -15.265 -2.600 27.702 1.00 97.50 187 LEU A N 1
ATOM 1387 C CA . LEU A 1 187 ? -14.157 -2.420 28.642 1.00 97.50 187 LEU A CA 1
ATOM 1388 C C . LEU A 1 187 ? -14.024 -0.952 29.054 1.00 97.50 187 LEU A C 1
ATOM 1390 O O . LEU A 1 187 ? -13.762 -0.659 30.214 1.00 97.50 187 LEU A O 1
ATOM 1394 N N . GLU A 1 188 ? -14.212 -0.046 28.097 1.00 96.69 188 GLU A N 1
ATOM 1395 C CA . GLU A 1 188 ? -14.079 1.398 28.271 1.00 96.69 188 GLU A CA 1
ATOM 1396 C C . GLU A 1 188 ? -14.960 2.119 27.238 1.00 96.69 188 GLU A C 1
ATOM 1398 O O . GLU A 1 188 ? -15.127 1.637 26.117 1.00 96.69 188 GLU A O 1
ATOM 1403 N N . THR A 1 189 ? -15.497 3.289 27.585 1.00 97.19 189 THR A N 1
ATOM 1404 C CA . THR A 1 189 ? -16.085 4.222 26.612 1.00 97.19 189 THR A CA 1
ATOM 1405 C C . THR A 1 189 ? -15.083 5.334 26.333 1.00 97.19 189 THR A C 1
ATOM 1407 O O . THR A 1 189 ? -14.631 6.013 27.253 1.00 97.19 189 THR A O 1
ATOM 1410 N N . VAL A 1 190 ? -14.741 5.528 25.061 1.00 97.31 190 VAL A N 1
ATOM 1411 C CA . VAL A 1 190 ? -13.833 6.584 24.599 1.00 97.31 190 VAL A CA 1
ATOM 1412 C C . VAL A 1 190 ? -14.632 7.711 23.950 1.00 97.31 190 VAL A C 1
ATOM 1414 O O . VAL A 1 190 ? -15.573 7.464 23.193 1.00 97.31 190 VAL A O 1
ATOM 1417 N N . ALA A 1 191 ? -14.275 8.959 24.253 1.00 97.69 191 ALA A N 1
ATOM 1418 C CA . ALA A 1 191 ? -14.952 10.143 23.728 1.00 97.69 191 ALA A CA 1
ATOM 1419 C C . ALA A 1 191 ? -14.670 10.346 22.230 1.00 97.69 191 ALA A C 1
ATOM 1421 O O . ALA A 1 191 ? -13.699 9.804 21.699 1.00 97.69 191 ALA A O 1
ATOM 1422 N N . LYS A 1 192 ? -15.487 11.162 21.552 1.00 97.56 192 LYS A N 1
ATOM 1423 C CA . LYS A 1 192 ? -15.235 11.623 20.174 1.00 97.56 192 LYS A CA 1
ATOM 1424 C C . LYS A 1 192 ? -13.875 12.330 20.072 1.00 97.56 192 LYS A C 1
ATOM 1426 O O . LYS A 1 192 ? -13.524 13.099 20.958 1.00 97.56 192 LYS A O 1
ATOM 1431 N N . GLY A 1 193 ? -13.143 12.099 18.984 1.00 96.81 193 GLY A N 1
ATOM 1432 C CA . GLY A 1 193 ? -11.829 12.698 18.726 1.00 96.81 193 GLY A CA 1
ATOM 1433 C C . GLY A 1 193 ? -10.676 12.052 19.500 1.00 96.81 193 GLY A C 1
ATOM 1434 O O . GLY A 1 193 ? -9.535 12.488 19.370 1.00 96.81 193 GLY A O 1
ATOM 1435 N N . SER A 1 194 ? -10.942 11.003 20.282 1.00 97.31 194 SER A N 1
ATOM 1436 C CA . SER A 1 194 ? -9.894 10.271 20.993 1.00 97.31 194 SER A CA 1
ATOM 1437 C C . SER A 1 194 ? -8.979 9.578 19.992 1.00 97.31 194 SER A C 1
ATOM 1439 O O . SER A 1 194 ? -9.452 8.899 19.081 1.00 97.31 194 SER A O 1
ATOM 1441 N N . THR A 1 195 ? -7.671 9.724 20.191 1.00 97.81 195 THR A N 1
ATOM 1442 C CA . THR A 1 195 ? -6.647 9.021 19.414 1.00 97.81 195 THR A 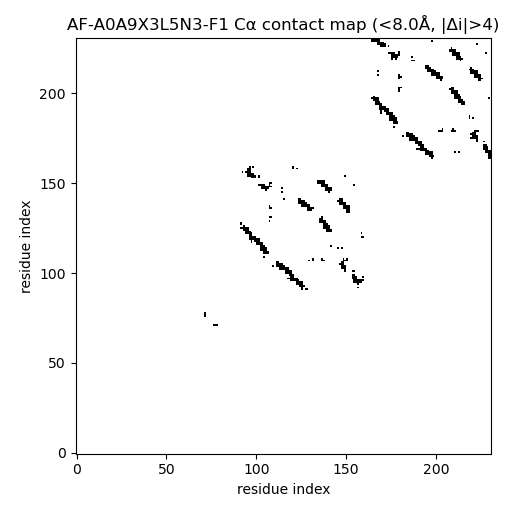CA 1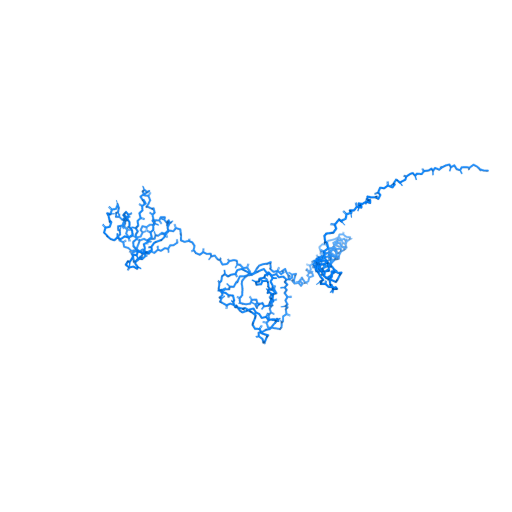
ATOM 1443 C C . THR A 1 195 ? -6.215 7.768 20.164 1.00 97.81 195 THR A C 1
ATOM 1445 O O . THR A 1 195 ? -5.776 7.842 21.311 1.00 97.81 195 THR A O 1
ATOM 1448 N N . LEU A 1 196 ? -6.339 6.621 19.508 1.00 97.88 196 LEU A N 1
ATOM 1449 C CA . LEU A 1 196 ? -5.981 5.302 20.018 1.00 97.88 196 LEU A CA 1
ATOM 1450 C C . LEU A 1 196 ? -4.830 4.740 19.181 1.00 97.88 196 LEU A C 1
ATOM 1452 O O . LEU A 1 196 ? -4.722 5.050 17.995 1.00 97.88 196 LEU A O 1
ATOM 1456 N N . THR A 1 197 ? -3.988 3.897 19.768 1.00 98.12 197 THR A N 1
ATOM 1457 C CA . THR A 1 197 ? -2.945 3.187 19.013 1.00 98.12 197 THR A CA 1
ATOM 1458 C C . THR A 1 197 ? -3.586 2.060 18.215 1.00 98.12 197 THR A C 1
ATOM 1460 O O . THR A 1 197 ? -4.304 1.252 18.801 1.00 98.12 197 THR A O 1
ATOM 1463 N N . TYR A 1 198 ? -3.336 1.987 16.907 1.00 97.94 198 TYR A N 1
ATOM 1464 C CA . TYR A 1 198 ? -3.803 0.884 16.066 1.00 97.94 198 TYR A CA 1
ATOM 1465 C C . TYR A 1 198 ? -2.936 -0.359 16.290 1.00 97.94 198 TYR A C 1
ATOM 1467 O O . TYR A 1 198 ? -1.711 -0.279 16.259 1.00 97.94 198 TYR A O 1
ATOM 1475 N N . LEU A 1 199 ? -3.573 -1.509 16.505 1.00 97.38 199 LEU A N 1
ATOM 1476 C CA . LEU A 1 199 ? -2.904 -2.800 16.700 1.00 97.38 199 LEU A CA 1
ATOM 1477 C C . LEU A 1 199 ? -3.241 -3.816 15.601 1.00 97.38 199 LEU A C 1
ATOM 1479 O O . LEU A 1 199 ? -2.533 -4.806 15.446 1.00 97.38 199 LEU A O 1
ATOM 1483 N N . GLY A 1 200 ? -4.325 -3.606 14.853 1.00 96.06 200 GLY A N 1
ATOM 1484 C CA . GLY A 1 200 ? -4.738 -4.510 13.785 1.00 96.06 200 GLY A CA 1
ATOM 1485 C C . GLY A 1 200 ? -6.207 -4.359 13.416 1.00 96.06 200 GLY A C 1
ATOM 1486 O O . GLY A 1 200 ? -6.926 -3.524 13.965 1.00 96.06 200 GLY A O 1
ATOM 1487 N N . SER A 1 201 ? -6.670 -5.204 12.498 1.00 96.75 201 SER A N 1
ATOM 1488 C CA . SER A 1 201 ? -8.074 -5.260 12.102 1.00 96.75 201 SER A CA 1
ATOM 1489 C C . SER A 1 201 ? -8.576 -6.694 12.011 1.00 96.75 201 SER A C 1
ATOM 1491 O O . SER A 1 201 ? -7.801 -7.630 11.822 1.00 96.75 201 SER A O 1
ATOM 1493 N N . PHE A 1 202 ? -9.883 -6.861 12.169 1.00 97.56 202 PHE A N 1
ATOM 1494 C CA . PHE A 1 202 ? -10.567 -8.137 12.028 1.00 97.56 202 PHE A CA 1
ATOM 1495 C C . PHE A 1 202 ? -11.928 -7.904 11.386 1.00 97.56 202 PHE A C 1
ATOM 1497 O O . PHE A 1 202 ? -12.655 -6.993 11.786 1.00 97.56 202 PHE A O 1
ATOM 1504 N N . LYS A 1 203 ? -12.280 -8.726 10.397 1.00 98.06 203 LYS A N 1
ATOM 1505 C CA . LYS A 1 203 ? -13.628 -8.761 9.834 1.00 98.06 203 LYS A CA 1
ATOM 1506 C C . LYS A 1 203 ? -14.381 -9.926 10.463 1.00 98.06 203 LYS A C 1
ATOM 1508 O O . LYS A 1 203 ? -13.942 -11.065 10.346 1.00 98.06 203 LYS A O 1
ATOM 1513 N N . ASN A 1 204 ? -15.479 -9.636 11.153 1.00 96.88 204 ASN A N 1
ATOM 1514 C CA . ASN A 1 204 ? -16.278 -10.670 11.806 1.00 96.88 204 ASN A CA 1
ATOM 1515 C C . ASN A 1 204 ? -17.226 -11.378 10.816 1.00 96.88 204 ASN A C 1
ATOM 1517 O O . ASN A 1 204 ? -17.326 -11.001 9.649 1.00 96.88 204 ASN A O 1
ATOM 1521 N N . ALA A 1 205 ? -17.946 -12.398 11.296 1.00 96.19 205 ALA A N 1
ATOM 1522 C CA . ALA A 1 205 ? -18.892 -13.176 10.489 1.00 96.19 205 ALA A CA 1
ATOM 1523 C C . ALA A 1 205 ? -20.068 -12.348 9.931 1.00 96.19 205 ALA A C 1
ATOM 1525 O O . ALA A 1 205 ? -20.651 -12.724 8.921 1.00 96.19 205 ALA A O 1
ATOM 1526 N N . ASN A 1 206 ? -20.372 -11.196 10.540 1.00 95.25 206 ASN A N 1
ATOM 1527 C CA . ASN A 1 206 ? -21.395 -10.262 10.062 1.00 95.25 206 ASN A CA 1
ATOM 1528 C C . ASN A 1 206 ? -20.857 -9.316 8.967 1.00 95.25 206 ASN A C 1
ATOM 1530 O O . ASN A 1 206 ? -21.555 -8.401 8.541 1.00 95.25 206 ASN A O 1
ATOM 1534 N N . GLY A 1 207 ? -19.600 -9.483 8.537 1.00 96.19 207 GLY A N 1
ATOM 1535 C CA . GLY A 1 207 ? -18.947 -8.638 7.534 1.00 96.19 207 GLY A CA 1
ATOM 1536 C C . GLY A 1 207 ? -18.423 -7.301 8.070 1.00 96.19 207 GLY A C 1
ATOM 1537 O O . GLY A 1 207 ? -17.807 -6.537 7.314 1.00 96.19 207 GLY A O 1
ATOM 1538 N N . GLU A 1 208 ? -18.597 -7.027 9.364 1.00 97.62 208 GLU A N 1
ATOM 1539 C CA . GLU A 1 208 ? -18.168 -5.787 10.007 1.00 97.62 208 GLU A CA 1
ATOM 1540 C C . GLU A 1 208 ? -16.658 -5.792 10.232 1.00 97.62 208 GLU A C 1
ATOM 1542 O O . GLU A 1 208 ? -16.092 -6.765 10.736 1.00 97.62 208 GLU A O 1
ATOM 1547 N N . THR A 1 209 ? -16.000 -4.681 9.907 1.00 97.75 209 THR A N 1
ATOM 1548 C CA . THR A 1 209 ? -14.587 -4.488 10.231 1.00 97.75 209 THR A CA 1
ATOM 1549 C C . THR A 1 209 ? -14.456 -3.855 11.613 1.00 97.75 209 THR A C 1
ATOM 1551 O O . THR A 1 209 ? -15.081 -2.842 11.923 1.00 97.75 209 THR A O 1
ATOM 1554 N N . TRP A 1 210 ? -13.597 -4.437 12.435 1.00 98.25 210 TRP A N 1
ATOM 1555 C CA . TRP A 1 210 ? -13.239 -3.946 13.756 1.00 98.25 210 TRP A CA 1
ATOM 1556 C C . TRP A 1 210 ? -11.745 -3.675 13.805 1.00 98.25 210 TRP A C 1
ATOM 1558 O O . TRP A 1 210 ? -10.955 -4.427 13.234 1.00 98.25 210 TRP A O 1
ATOM 1568 N N . TYR A 1 211 ? -11.356 -2.620 14.510 1.00 98.19 211 TYR A N 1
ATOM 1569 C CA . TYR A 1 211 ? -9.960 -2.288 14.752 1.00 98.19 211 TYR A CA 1
ATOM 1570 C C . TYR A 1 211 ? -9.581 -2.667 16.174 1.00 98.19 211 TYR A C 1
ATOM 1572 O O . TYR A 1 211 ? -10.257 -2.275 17.126 1.00 98.19 211 TYR A O 1
ATOM 1580 N N . ASN A 1 212 ? -8.503 -3.434 16.306 1.00 98.12 212 ASN A N 1
ATOM 1581 C CA . ASN A 1 212 ? -7.860 -3.665 17.586 1.00 98.12 212 ASN A CA 1
ATOM 1582 C C . ASN A 1 212 ? -7.046 -2.420 17.928 1.00 98.12 212 ASN A C 1
ATOM 1584 O O . ASN A 1 212 ? -6.288 -1.920 17.093 1.00 98.12 212 ASN A O 1
ATOM 1588 N N . VAL A 1 213 ? -7.239 -1.904 19.132 1.00 98.25 213 VAL A N 1
ATOM 1589 C CA . VAL A 1 213 ? -6.682 -0.633 19.570 1.00 98.25 213 VAL A CA 1
ATOM 1590 C C . VAL A 1 213 ? -6.203 -0.706 21.010 1.00 98.25 213 VAL A C 1
ATOM 1592 O O . VAL A 1 213 ? -6.719 -1.490 21.808 1.00 98.25 213 VAL A O 1
ATOM 1595 N N . GLN A 1 214 ? -5.253 0.160 21.356 1.00 98.25 214 GLN A N 1
ATOM 1596 C CA . GLN A 1 214 ? -4.882 0.449 22.738 1.00 98.25 214 GLN A CA 1
ATOM 1597 C C . GLN A 1 214 ? -5.255 1.891 23.088 1.00 98.25 214 GLN A C 1
ATOM 1599 O O . GLN A 1 214 ? -4.877 2.824 22.374 1.00 98.25 214 GLN A O 1
ATOM 1604 N N . THR A 1 215 ? -5.991 2.081 24.182 1.00 97.38 215 THR A N 1
ATOM 1605 C CA . THR A 1 215 ? -6.335 3.415 24.692 1.00 97.38 215 THR A CA 1
ATOM 1606 C C . THR A 1 215 ? -5.138 4.061 25.400 1.00 97.38 215 THR A C 1
ATOM 1608 O O . THR A 1 215 ? -4.211 3.352 25.804 1.00 97.38 215 THR A O 1
ATOM 1611 N N . PRO A 1 216 ? -5.138 5.392 25.616 1.00 96.12 216 PRO A N 1
ATOM 1612 C CA . PRO A 1 216 ? -4.089 6.061 26.391 1.00 96.12 216 PRO A CA 1
ATOM 1613 C C . PRO A 1 216 ? -3.919 5.515 27.818 1.00 96.12 216 PRO A C 1
ATOM 1615 O O . PRO A 1 216 ? -2.837 5.608 28.384 1.00 96.12 216 PRO A O 1
ATOM 1618 N N . LYS A 1 217 ? -4.966 4.897 28.384 1.00 95.62 217 LYS A N 1
ATOM 1619 C CA . LYS A 1 217 ? -4.931 4.233 29.698 1.00 95.62 217 LYS A CA 1
ATOM 1620 C C . LYS A 1 217 ? -4.329 2.821 29.655 1.00 95.62 217 LYS A C 1
ATOM 1622 O O . LYS A 1 217 ? -4.247 2.161 30.685 1.00 95.62 217 LYS A O 1
ATOM 1627 N N . GLY A 1 218 ? -3.943 2.333 28.476 1.00 96.56 218 GLY A N 1
ATOM 1628 C CA . GLY A 1 218 ? -3.372 1.000 28.275 1.00 96.56 218 GLY A CA 1
ATOM 1629 C C . GLY A 1 218 ? -4.395 -0.107 28.006 1.00 96.56 218 GLY A C 1
ATOM 1630 O O . GLY A 1 218 ? -4.000 -1.250 27.771 1.00 96.56 218 GLY A O 1
ATOM 1631 N N . THR A 1 219 ? -5.698 0.191 27.988 1.00 97.31 219 THR A N 1
ATOM 1632 C CA . THR A 1 219 ? -6.737 -0.808 27.705 1.00 97.31 219 THR A CA 1
ATOM 1633 C C . THR A 1 219 ? -6.666 -1.250 26.247 1.00 97.31 219 THR A C 1
ATOM 1635 O O . THR A 1 219 ? -6.782 -0.429 25.341 1.00 97.31 219 THR A O 1
ATOM 1638 N N . LYS A 1 220 ? -6.503 -2.557 26.015 1.00 98.31 220 LYS A N 1
ATOM 1639 C CA . LYS A 1 220 ? -6.546 -3.163 24.678 1.00 98.31 220 LYS A CA 1
ATOM 1640 C C . LYS A 1 220 ? -7.929 -3.733 24.395 1.00 98.31 220 LYS A C 1
ATOM 1642 O O . LYS A 1 220 ? -8.487 -4.445 25.231 1.00 98.31 220 LYS A O 1
ATOM 1647 N N . GLY A 1 221 ? -8.469 -3.452 23.218 1.00 98.12 221 GLY A N 1
ATOM 1648 C CA . GLY A 1 221 ? -9.771 -3.966 22.809 1.00 98.12 221 GLY A CA 1
ATOM 1649 C C . GLY A 1 221 ? -10.124 -3.598 21.378 1.00 98.12 221 GLY A C 1
ATOM 1650 O O . GLY A 1 221 ? -9.264 -3.219 20.593 1.00 98.12 221 GLY A O 1
ATOM 1651 N N . TRP A 1 222 ? -11.400 -3.727 21.039 1.00 98.50 222 TRP A N 1
ATOM 1652 C CA . TRP A 1 222 ? -11.906 -3.614 19.678 1.00 98.50 222 TRP A CA 1
ATOM 1653 C C . TRP A 1 222 ? -12.900 -2.466 19.546 1.00 98.50 222 TRP A C 1
ATOM 1655 O O . TRP A 1 222 ? -13.802 -2.319 20.374 1.00 98.50 222 TRP A O 1
ATOM 1665 N N . VAL A 1 223 ? -12.764 -1.685 18.478 1.00 98.06 223 VAL A N 1
ATOM 1666 C CA . VAL A 1 223 ? -13.687 -0.605 18.104 1.00 98.06 223 VAL A CA 1
ATOM 1667 C C . VAL A 1 223 ? -14.213 -0.829 16.689 1.00 98.06 223 VAL A C 1
ATOM 1669 O O . VAL A 1 223 ? -13.500 -1.340 15.828 1.00 98.06 223 VAL A O 1
ATOM 1672 N N . LEU A 1 224 ? -15.476 -0.481 16.449 1.00 97.88 224 LEU A N 1
ATOM 1673 C CA . LEU A 1 224 ? -16.130 -0.704 15.160 1.00 97.88 224 LEU A CA 1
ATOM 1674 C C . LEU A 1 224 ? -15.645 0.322 14.127 1.00 97.88 224 LEU A C 1
ATOM 1676 O O . LEU A 1 224 ? -15.683 1.527 14.391 1.00 97.88 224 LEU A O 1
ATOM 1680 N N . SER A 1 225 ? -15.245 -0.136 12.935 1.00 97.12 225 SER A N 1
ATOM 1681 C CA . SER A 1 225 ? -14.640 0.735 11.920 1.00 97.12 225 SER A CA 1
ATOM 1682 C C . SER A 1 225 ? -15.559 1.875 11.491 1.00 97.12 225 SER A C 1
ATOM 1684 O O . SER A 1 225 ? -15.091 2.985 11.264 1.00 97.12 225 SER A O 1
ATOM 1686 N N . THR A 1 226 ? -16.875 1.649 11.438 1.00 97.44 226 THR A N 1
ATOM 1687 C CA . THR A 1 226 ? -17.860 2.667 11.038 1.00 97.44 226 THR A CA 1
ATOM 1688 C C . THR A 1 226 ? -17.913 3.854 11.999 1.00 97.44 226 THR A C 1
ATOM 1690 O O . THR A 1 226 ? -18.280 4.949 11.576 1.00 97.44 226 THR A O 1
ATOM 1693 N N . LEU A 1 227 ? -17.474 3.682 13.251 1.00 96.94 227 LEU A N 1
ATOM 1694 C CA . LEU A 1 227 ? -17.451 4.718 14.291 1.00 96.94 227 LEU A CA 1
ATOM 1695 C C . LEU A 1 227 ? -16.078 5.380 14.450 1.00 96.94 227 LEU A C 1
ATOM 1697 O O . LEU A 1 227 ? -15.906 6.286 15.269 1.00 96.94 227 LEU A O 1
ATOM 1701 N N . THR A 1 228 ? -15.097 4.945 13.666 1.00 97.06 228 THR A N 1
ATOM 1702 C CA . THR A 1 228 ? -13.705 5.383 13.774 1.00 97.06 228 THR A CA 1
ATOM 1703 C C . THR A 1 228 ? -13.089 5.661 12.405 1.00 97.06 228 THR A C 1
ATOM 1705 O O . THR A 1 228 ? -13.717 5.443 11.369 1.00 97.06 228 THR A O 1
ATOM 1708 N N . GLU A 1 229 ? -11.869 6.172 12.399 1.00 96.06 229 GLU A N 1
ATOM 1709 C CA . GLU A 1 229 ? -11.054 6.378 11.209 1.00 96.06 229 GLU A CA 1
ATOM 1710 C C . GLU A 1 229 ? -9.614 5.956 11.516 1.00 96.06 229 GLU A C 1
ATOM 1712 O O . GLU A 1 229 ? -9.077 6.320 12.561 1.00 96.06 229 GLU A O 1
ATOM 1717 N N . VAL A 1 230 ? -8.994 5.182 10.626 1.00 95.25 230 VAL A N 1
ATOM 1718 C CA . VAL A 1 230 ? -7.573 4.816 10.723 1.00 95.25 230 VAL A CA 1
ATOM 1719 C C . VAL A 1 230 ? -6.689 5.946 10.195 1.00 95.25 230 VAL A C 1
ATOM 1721 O O . VAL A 1 230 ? -7.033 6.581 9.198 1.00 95.25 230 VAL A O 1
ATOM 1724 N N . LYS A 1 231 ? -5.564 6.194 10.865 1.00 90.06 231 LYS A N 1
ATOM 1725 C CA . LYS A 1 231 ? -4.578 7.232 10.539 1.00 90.06 231 LYS A CA 1
ATOM 1726 C C . LYS A 1 231 ? -3.156 6.682 10.590 1.00 90.06 231 LYS A C 1
ATOM 1728 O O . LYS A 1 231 ? -2.880 5.775 11.414 1.00 90.06 231 LYS A O 1
#

Secondary structure (DSSP, 8-state):
---------------------PPPP-----S-HHHHHHHHHHHHHHHHHHHHHHHHHHHHHHHHHHHHHHHHHHTTS----PPP---------SEEEESSSEEEESSSSTTSPEEEEEPTT-EEEEEEEEEETTEEEEEEESSSS-EEEEEGGGEESSPPPP----EEEESS-EEEESSSSTTSPEEEEEPTT-EEEEEEEEE-TTS-EEEEEE-TT--EEEEEGGGEEE-